Protein AF-A0A382JFT1-F1 (afdb_monomer_lite)

Structure (mmCIF, N/CA/C/O backbone):
data_AF-A0A382JFT1-F1
#
_entry.id   AF-A0A382JFT1-F1
#
loop_
_atom_site.group_PDB
_atom_site.id
_atom_site.type_symbol
_atom_site.label_atom_id
_atom_site.label_alt_id
_atom_site.label_comp_id
_atom_site.label_asym_id
_atom_site.label_entity_id
_atom_site.label_seq_id
_atom_site.pdbx_PDB_ins_code
_atom_site.Cartn_x
_atom_site.Cartn_y
_atom_site.Cartn_z
_atom_site.occupancy
_atom_site.B_iso_or_equiv
_atom_site.auth_seq_id
_atom_site.auth_comp_id
_atom_site.auth_asym_id
_atom_site.auth_atom_id
_atom_site.pdbx_PDB_model_num
ATOM 1 N N . MET A 1 1 ? 13.105 25.178 41.480 1.00 36.97 1 MET A N 1
ATOM 2 C CA . MET A 1 1 ? 13.119 24.833 40.046 1.00 36.97 1 MET A CA 1
ATOM 3 C C . MET A 1 1 ? 12.314 23.564 39.909 1.00 36.97 1 MET A C 1
ATOM 5 O O . MET A 1 1 ? 12.611 22.616 40.620 1.00 36.97 1 MET A O 1
ATOM 9 N N . ALA A 1 2 ? 11.214 23.643 39.165 1.00 29.45 2 ALA A N 1
ATOM 10 C CA . ALA A 1 2 ? 10.197 22.606 39.103 1.00 29.45 2 ALA A CA 1
ATOM 11 C C . ALA A 1 2 ? 10.729 21.362 38.384 1.00 29.45 2 ALA A C 1
ATOM 13 O O . ALA A 1 2 ? 11.336 21.456 37.320 1.00 29.45 2 ALA A O 1
ATOM 14 N N . GLU A 1 3 ? 10.499 20.225 39.021 1.00 29.50 3 GLU A N 1
ATOM 15 C CA . GLU A 1 3 ? 10.732 18.873 38.536 1.00 29.50 3 GLU A CA 1
ATOM 16 C C . GLU A 1 3 ? 9.799 18.634 37.338 1.00 29.50 3 GLU A C 1
ATOM 18 O O . GLU A 1 3 ? 8.576 18.704 37.471 1.00 29.50 3 GLU A O 1
ATOM 23 N N . GLN A 1 4 ? 10.368 18.435 36.146 1.00 30.02 4 GLN A N 1
ATOM 24 C CA . GLN A 1 4 ? 9.603 18.007 34.978 1.00 30.02 4 GLN A CA 1
ATOM 25 C C . GLN A 1 4 ? 9.128 16.578 35.228 1.00 30.02 4 GLN A C 1
ATOM 27 O O . GLN A 1 4 ? 9.913 15.631 35.209 1.00 30.02 4 GLN A O 1
ATOM 32 N N . ALA A 1 5 ? 7.831 16.440 35.488 1.00 31.17 5 ALA A N 1
ATOM 33 C CA . ALA A 1 5 ? 7.157 15.161 35.460 1.00 31.17 5 ALA A CA 1
ATOM 34 C C . ALA A 1 5 ? 7.314 14.561 34.057 1.00 31.17 5 ALA A C 1
ATOM 36 O O . ALA A 1 5 ? 6.845 15.127 33.074 1.00 31.17 5 ALA A O 1
ATOM 37 N N . THR A 1 6 ? 7.978 13.411 33.977 1.00 32.91 6 THR A N 1
ATOM 38 C CA . THR A 1 6 ? 7.871 12.473 32.858 1.00 32.91 6 THR A CA 1
ATOM 39 C C . THR A 1 6 ? 6.392 12.209 32.586 1.00 32.91 6 THR A C 1
ATOM 41 O O . THR A 1 6 ? 5.727 11.536 33.380 1.00 32.91 6 THR A O 1
ATOM 44 N N . GLU A 1 7 ? 5.874 12.754 31.486 1.00 30.28 7 GLU A N 1
ATOM 45 C CA . GLU A 1 7 ? 4.594 12.345 30.920 1.00 30.28 7 GLU A CA 1
ATOM 46 C C . GLU A 1 7 ? 4.645 10.834 30.696 1.00 30.28 7 GLU A C 1
ATOM 48 O O . GLU A 1 7 ? 5.469 10.311 29.944 1.00 30.28 7 GLU A O 1
ATOM 53 N N . ARG A 1 8 ? 3.777 10.107 31.401 1.00 32.97 8 ARG A N 1
ATOM 54 C CA . ARG A 1 8 ? 3.483 8.721 31.054 1.00 32.97 8 ARG A CA 1
ATOM 55 C C . ARG A 1 8 ? 2.870 8.756 29.659 1.00 32.97 8 ARG A C 1
ATOM 57 O O . ARG A 1 8 ? 1.760 9.259 29.513 1.00 32.97 8 ARG A O 1
ATOM 64 N N . LEU A 1 9 ? 3.604 8.239 28.674 1.00 40.00 9 LEU A N 1
ATOM 65 C CA . LEU A 1 9 ? 3.103 7.887 27.347 1.00 40.00 9 LEU A CA 1
ATOM 66 C C . LEU A 1 9 ? 1.728 7.233 27.517 1.00 40.00 9 LEU A C 1
ATOM 68 O O . LEU A 1 9 ? 1.628 6.173 28.135 1.00 40.00 9 LEU A O 1
ATOM 72 N N . ILE A 1 10 ? 0.671 7.902 27.058 1.00 38.84 10 ILE A N 1
ATOM 73 C CA . ILE A 1 10 ? -0.684 7.352 27.077 1.00 38.84 10 ILE A CA 1
ATOM 74 C C . ILE A 1 10 ? -0.670 6.205 26.059 1.00 38.84 10 ILE A C 1
ATOM 76 O O . ILE A 1 10 ? -0.473 6.477 24.873 1.00 38.84 10 ILE A O 1
ATOM 80 N N . PRO A 1 11 ? -0.814 4.932 26.470 1.00 46.53 11 PRO A N 1
ATOM 81 C CA . PRO A 1 11 ? -0.927 3.849 25.508 1.00 46.53 11 PRO A CA 1
ATOM 82 C C . PRO A 1 11 ? -2.215 4.063 24.717 1.00 46.53 11 PRO A C 1
ATOM 84 O O . PRO A 1 11 ? -3.232 4.448 25.301 1.00 46.53 11 PRO A O 1
ATOM 87 N N . SER A 1 12 ? -2.192 3.771 23.419 1.00 52.75 12 SER A N 1
ATOM 88 C CA . SER A 1 12 ? -3.402 3.493 22.647 1.00 52.75 12 SER A CA 1
ATOM 89 C C . SER A 1 12 ? -4.274 2.526 23.457 1.00 52.75 12 SER A C 1
ATOM 91 O O . SER A 1 12 ? -3.884 1.379 23.699 1.00 52.75 12 SER A O 1
ATOM 93 N N . GLY A 1 13 ? -5.372 3.029 24.020 1.00 75.62 13 GLY A N 1
ATOM 94 C CA . GLY A 1 13 ? -6.034 2.362 25.139 1.00 75.62 13 GLY A CA 1
ATOM 95 C C . GLY A 1 13 ? -6.788 1.104 24.725 1.00 75.62 13 GLY A C 1
ATOM 96 O O . GLY A 1 13 ? -7.049 0.246 25.569 1.00 75.62 13 GLY A O 1
ATOM 97 N N . HIS A 1 14 ? -7.150 0.982 23.445 1.00 89.31 14 HIS A N 1
ATOM 98 C CA . HIS A 1 14 ? -7.930 -0.143 22.962 1.00 89.31 14 HIS A CA 1
ATOM 99 C C . HIS A 1 14 ? -7.032 -1.238 22.360 1.00 89.31 14 HIS A C 1
ATOM 101 O O . HIS A 1 14 ? -6.154 -0.943 21.551 1.00 89.31 14 HIS A O 1
ATOM 107 N N . PRO A 1 15 ? -7.287 -2.531 22.640 1.00 91.56 15 PRO A N 1
ATOM 108 C CA . PRO A 1 15 ? -6.481 -3.643 22.118 1.00 91.56 15 PRO A CA 1
ATOM 109 C C . PRO A 1 15 ? -6.473 -3.797 20.590 1.00 91.56 15 PRO A C 1
ATOM 111 O O . PRO A 1 15 ? -5.672 -4.567 20.075 1.00 91.56 15 PRO A O 1
ATOM 114 N N . LEU A 1 16 ? -7.366 -3.101 19.881 1.00 94.69 16 LEU A N 1
ATOM 115 C CA . LEU A 1 16 ? -7.465 -3.094 18.413 1.00 94.69 16 LEU A CA 1
ATOM 116 C C . LEU A 1 16 ? -7.011 -1.768 17.784 1.00 94.69 16 LEU A C 1
ATOM 118 O O . LEU A 1 16 ? -7.168 -1.590 16.580 1.00 94.69 16 LEU A O 1
ATOM 122 N N . ASP A 1 17 ? -6.489 -0.830 18.578 1.00 93.69 17 ASP A N 1
ATOM 123 C CA . ASP A 1 17 ? -5.880 0.381 18.024 1.00 93.69 17 ASP A CA 1
ATOM 124 C C . ASP A 1 17 ? -4.634 0.012 17.207 1.00 93.69 17 ASP A C 1
ATOM 126 O O . ASP A 1 17 ? -3.871 -0.865 17.646 1.00 93.69 17 ASP A O 1
ATOM 130 N N . PRO A 1 18 ? -4.396 0.675 16.057 1.00 94.25 18 PRO A N 1
ATOM 131 C CA . PRO A 1 18 ? -3.215 0.430 15.238 1.00 94.25 18 PRO A CA 1
ATOM 132 C C . PRO A 1 18 ? -1.922 0.632 16.047 1.00 94.25 18 PRO A C 1
ATOM 134 O O . PRO A 1 18 ? -1.927 1.368 17.040 1.00 94.25 18 PRO A O 1
ATOM 137 N N . PRO A 1 19 ? -0.816 -0.032 15.664 1.00 94.75 19 PRO A N 1
ATOM 138 C CA . PRO A 1 19 ? 0.480 0.169 16.302 1.00 94.75 19 PRO A CA 1
ATOM 139 C C . PRO A 1 19 ? 0.893 1.641 16.254 1.00 94.75 19 PRO A C 1
ATOM 141 O O . PRO A 1 19 ? 0.865 2.255 15.191 1.00 94.75 19 PRO A O 1
ATOM 144 N N . ALA A 1 20 ? 1.292 2.201 17.393 1.00 93.56 20 ALA A N 1
ATOM 145 C CA . ALA A 1 20 ? 1.791 3.570 17.450 1.00 93.56 20 ALA A CA 1
ATOM 146 C C . ALA A 1 20 ? 3.253 3.648 16.975 1.00 93.56 20 ALA A C 1
ATOM 148 O O . ALA A 1 20 ? 4.007 2.677 17.100 1.00 93.56 20 ALA A O 1
ATOM 149 N N . ALA A 1 21 ? 3.701 4.827 16.531 1.00 96.50 21 ALA A N 1
ATOM 150 C CA . ALA A 1 21 ? 5.080 5.059 16.084 1.00 96.50 21 ALA A CA 1
ATOM 151 C C . ALA A 1 21 ? 6.169 4.497 17.025 1.00 96.50 21 ALA A C 1
ATOM 153 O O . ALA A 1 21 ? 7.137 3.884 16.571 1.00 96.50 21 ALA A O 1
ATOM 154 N N . HIS A 1 22 ? 6.017 4.659 18.344 1.00 95.31 22 HIS A N 1
ATOM 155 C CA . HIS A 1 22 ? 6.999 4.160 19.315 1.00 95.31 22 HIS A CA 1
ATOM 156 C C . HIS A 1 22 ? 7.034 2.623 19.401 1.00 95.31 22 HIS A C 1
ATOM 158 O O . HIS A 1 22 ? 8.097 2.052 19.636 1.00 95.31 22 HIS A O 1
ATOM 164 N N . GLU A 1 23 ? 5.904 1.949 19.174 1.00 95.75 23 GLU A N 1
ATOM 165 C CA . GLU A 1 23 ? 5.806 0.484 19.155 1.00 95.75 23 GLU A CA 1
ATOM 166 C C . GLU A 1 23 ? 6.471 -0.086 17.901 1.00 95.75 23 GLU A C 1
ATOM 168 O O . GLU A 1 23 ? 7.227 -1.055 17.976 1.00 95.75 23 GLU A O 1
ATOM 173 N N . ILE A 1 24 ? 6.248 0.571 16.758 1.00 98.25 24 ILE A N 1
ATOM 174 C CA . ILE A 1 24 ? 6.884 0.244 15.478 1.00 98.25 24 ILE A CA 1
ATOM 175 C C . ILE A 1 24 ? 8.408 0.380 15.592 1.00 98.25 24 ILE A C 1
ATOM 177 O O . ILE A 1 24 ? 9.141 -0.560 15.277 1.00 98.25 24 ILE A O 1
ATOM 181 N N . ALA A 1 25 ? 8.891 1.516 16.106 1.00 97.38 25 ALA A N 1
ATOM 182 C CA . ALA A 1 25 ? 10.321 1.771 16.276 1.00 97.38 25 ALA A CA 1
ATOM 183 C C . ALA A 1 25 ? 10.981 0.804 17.279 1.00 97.38 25 ALA A C 1
ATOM 185 O O . ALA A 1 25 ? 12.117 0.360 17.066 1.00 97.38 25 ALA A O 1
ATOM 186 N N . ALA A 1 26 ? 10.275 0.439 18.357 1.00 97.19 26 ALA A N 1
ATOM 187 C CA . ALA A 1 26 ? 10.745 -0.558 19.315 1.00 97.19 26 ALA A CA 1
ATOM 188 C C . ALA A 1 26 ? 10.892 -1.939 18.658 1.00 97.19 26 ALA A C 1
ATOM 190 O O . ALA A 1 26 ? 11.941 -2.573 18.798 1.00 97.19 26 ALA A O 1
ATOM 191 N N . ALA A 1 27 ? 9.892 -2.377 17.885 1.00 98.50 27 ALA A N 1
ATOM 192 C CA . ALA A 1 27 ? 9.935 -3.649 17.170 1.00 98.50 27 ALA A CA 1
ATOM 193 C C . ALA A 1 27 ? 11.100 -3.713 16.170 1.00 98.50 27 ALA A C 1
ATOM 195 O O . ALA A 1 27 ? 11.880 -4.668 16.205 1.00 98.50 27 ALA A O 1
ATOM 196 N N . GLY A 1 28 ? 11.281 -2.680 15.340 1.00 98.31 28 GLY A N 1
ATOM 197 C CA . GLY A 1 28 ? 12.400 -2.615 14.396 1.00 98.31 28 GLY A CA 1
ATOM 198 C C . GLY A 1 28 ? 13.763 -2.645 15.094 1.00 98.31 28 GLY A C 1
ATOM 199 O O . GLY A 1 28 ? 14.639 -3.429 14.722 1.00 98.31 28 GLY A O 1
ATOM 200 N N . SER A 1 29 ? 13.922 -1.876 16.176 1.00 98.00 29 SER A N 1
ATOM 201 C CA . SER A 1 29 ? 15.158 -1.848 16.974 1.00 98.00 29 SER A CA 1
ATOM 202 C C . SER A 1 29 ? 15.486 -3.199 17.616 1.00 98.00 29 SER A C 1
ATOM 204 O O . SER A 1 29 ? 16.647 -3.613 17.656 1.00 98.00 29 SER A O 1
ATOM 206 N N . LEU A 1 30 ? 14.480 -3.896 18.148 1.00 98.31 30 LEU A N 1
ATOM 207 C CA . LEU A 1 30 ? 14.651 -5.226 18.733 1.00 98.31 30 LEU A CA 1
ATOM 208 C C . LEU A 1 30 ? 15.054 -6.263 17.683 1.00 98.31 30 LEU A C 1
ATOM 210 O O . LEU A 1 30 ? 15.927 -7.091 17.948 1.00 98.31 30 LEU A O 1
ATOM 214 N N . LEU A 1 31 ? 14.436 -6.218 16.503 1.00 98.56 31 LEU A N 1
ATOM 215 C CA . LEU A 1 31 ? 14.721 -7.163 15.428 1.00 98.56 31 LEU A CA 1
ATOM 216 C C . LEU A 1 31 ? 16.106 -6.936 14.827 1.00 98.56 31 LEU A C 1
ATOM 218 O O . LEU A 1 31 ? 16.842 -7.908 14.689 1.00 98.56 31 LEU A O 1
ATOM 222 N N . LYS A 1 32 ? 16.527 -5.685 14.607 1.00 98.12 32 LYS A N 1
ATOM 223 C CA . LYS A 1 32 ? 17.904 -5.369 14.187 1.00 98.12 32 LYS A CA 1
ATOM 224 C C . LYS A 1 32 ? 18.954 -5.900 15.163 1.00 98.12 32 LYS A C 1
ATOM 226 O O . LYS A 1 32 ? 19.919 -6.534 14.756 1.00 98.12 32 LYS A O 1
ATOM 231 N N . LYS A 1 33 ? 18.726 -5.779 16.477 1.00 97.50 33 LYS A N 1
ATOM 232 C CA . LYS A 1 33 ? 19.625 -6.373 17.491 1.00 97.50 33 LYS A CA 1
ATOM 233 C C . LYS A 1 33 ? 19.718 -7.900 17.414 1.00 97.50 33 LYS A C 1
ATOM 235 O O . LYS A 1 33 ? 20.709 -8.466 17.867 1.00 97.50 33 LYS A O 1
ATOM 240 N N . ARG A 1 34 ? 18.676 -8.579 16.923 1.00 97.19 34 ARG A N 1
ATOM 241 C CA . ARG A 1 34 ? 18.606 -10.049 16.853 1.00 97.19 34 ARG A CA 1
ATOM 242 C C . ARG A 1 34 ? 19.052 -10.612 15.507 1.00 97.19 34 ARG A C 1
ATOM 244 O O . ARG A 1 34 ? 19.560 -11.729 15.490 1.00 97.19 34 ARG A O 1
ATOM 251 N N . LEU A 1 35 ? 18.836 -9.873 14.424 1.00 97.12 35 LEU A N 1
ATOM 252 C CA . LEU A 1 35 ? 19.059 -10.314 13.047 1.00 97.12 35 LEU A CA 1
ATOM 253 C C . LEU A 1 35 ? 20.257 -9.630 12.371 1.00 97.12 35 LEU A C 1
ATOM 255 O O . LEU A 1 35 ? 20.785 -10.159 11.403 1.00 97.12 35 LEU A O 1
ATOM 259 N N . GLY A 1 36 ? 20.719 -8.497 12.902 1.00 96.62 36 GLY A N 1
ATOM 260 C CA . GLY A 1 36 ? 21.707 -7.625 12.267 1.00 96.62 36 GLY A CA 1
ATOM 261 C C . GLY A 1 36 ? 21.058 -6.425 11.575 1.00 96.62 36 GLY A C 1
ATOM 262 O O . GLY A 1 36 ? 19.841 -6.363 11.413 1.00 96.62 36 GLY A O 1
ATOM 263 N N . ASP A 1 37 ? 21.882 -5.456 11.178 1.00 94.62 37 ASP A N 1
ATOM 264 C CA . ASP A 1 37 ? 21.414 -4.197 10.581 1.00 94.62 37 ASP A CA 1
ATOM 265 C C . ASP A 1 37 ? 21.064 -4.313 9.090 1.00 94.62 37 ASP A C 1
ATOM 267 O O . ASP A 1 37 ? 20.360 -3.456 8.561 1.00 94.62 37 ASP A O 1
ATOM 271 N N . GLU A 1 38 ? 21.506 -5.390 8.438 1.00 92.62 38 GLU A N 1
ATOM 272 C CA . GLU A 1 38 ? 21.322 -5.645 7.004 1.00 92.62 38 GLU A CA 1
ATOM 273 C C . GLU A 1 38 ? 19.926 -6.197 6.653 1.00 92.62 38 GLU A C 1
ATOM 275 O O . GLU A 1 38 ? 19.618 -6.416 5.479 1.00 92.62 38 GLU A O 1
ATOM 280 N N . VAL A 1 39 ? 19.066 -6.448 7.650 1.00 96.12 39 VAL A N 1
ATOM 281 C CA . VAL A 1 39 ? 17.691 -6.895 7.395 1.00 96.12 39 VAL A CA 1
ATOM 282 C C . VAL A 1 39 ? 16.826 -5.774 6.838 1.00 96.12 39 VAL A C 1
ATOM 284 O O . VAL A 1 39 ? 16.871 -4.630 7.291 1.00 96.12 39 VAL A O 1
ATOM 287 N N . ILE A 1 40 ? 15.975 -6.142 5.888 1.00 96.19 40 ILE A N 1
ATOM 288 C CA . ILE A 1 40 ? 15.028 -5.246 5.237 1.00 96.19 40 ILE A CA 1
ATOM 289 C C . ILE A 1 40 ? 13.626 -5.616 5.712 1.00 96.19 40 ILE A C 1
ATOM 291 O O . ILE A 1 40 ? 13.196 -6.761 5.579 1.00 96.19 40 ILE A O 1
ATOM 295 N N . PHE A 1 41 ? 12.889 -4.652 6.251 1.00 97.50 41 PHE A N 1
ATOM 296 C CA . PHE A 1 41 ? 11.508 -4.870 6.678 1.00 97.50 41 PHE A CA 1
ATOM 297 C C . PHE A 1 41 ? 10.528 -4.617 5.523 1.00 97.50 41 PHE A C 1
ATOM 299 O O . PHE A 1 41 ? 10.693 -3.688 4.733 1.00 97.50 41 PHE A O 1
ATOM 306 N N . ALA A 1 42 ? 9.506 -5.459 5.403 1.00 95.88 42 ALA A N 1
ATOM 307 C CA . ALA A 1 42 ? 8.448 -5.322 4.403 1.00 95.88 42 ALA A CA 1
ATOM 308 C C . ALA A 1 42 ? 7.180 -4.720 5.017 1.00 95.88 42 ALA A C 1
ATOM 310 O O . ALA A 1 42 ? 6.584 -3.810 4.451 1.00 95.88 42 ALA A O 1
ATOM 311 N N . SER A 1 43 ? 6.768 -5.211 6.188 1.00 96.19 43 SER A N 1
ATOM 312 C CA . SER A 1 43 ? 5.545 -4.753 6.847 1.00 96.19 43 SER A CA 1
ATOM 313 C C . SER A 1 43 ? 5.524 -5.072 8.341 1.00 96.19 43 SER A C 1
ATOM 315 O O . SER A 1 43 ? 6.216 -5.977 8.814 1.00 96.19 43 SER A O 1
ATOM 317 N N . LEU A 1 44 ? 4.685 -4.335 9.076 1.00 97.81 44 LEU A N 1
ATOM 318 C CA . LEU A 1 44 ? 4.333 -4.598 10.469 1.00 97.81 44 LEU A CA 1
ATOM 319 C C . LEU A 1 44 ? 2.812 -4.548 10.618 1.00 97.81 44 LEU A C 1
ATOM 321 O O . LEU A 1 44 ? 2.178 -3.579 10.205 1.00 97.81 44 LEU A O 1
ATOM 325 N N . ALA A 1 45 ? 2.237 -5.575 11.234 1.00 97.50 45 ALA A N 1
ATOM 326 C CA . ALA A 1 45 ? 0.823 -5.641 11.582 1.00 97.50 45 ALA A CA 1
ATOM 327 C C . ALA A 1 45 ? 0.647 -5.876 13.084 1.00 97.50 45 ALA A C 1
ATOM 329 O O . ALA A 1 45 ? 1.399 -6.642 13.688 1.00 97.50 45 ALA A O 1
ATOM 330 N N . LEU A 1 46 ? -0.388 -5.284 13.682 1.00 97.19 46 LEU A N 1
ATOM 331 C CA . LEU A 1 46 ? -0.873 -5.730 14.986 1.00 97.19 46 LEU A CA 1
ATOM 332 C C . LEU A 1 46 ? -1.369 -7.178 14.864 1.00 97.19 46 LEU A C 1
ATOM 334 O O . LEU A 1 46 ? -2.167 -7.491 13.982 1.00 97.19 46 LEU A O 1
ATOM 338 N N . ILE A 1 47 ? -0.943 -8.049 15.775 1.00 97.31 47 ILE A N 1
ATOM 339 C CA . ILE A 1 47 ? -1.601 -9.338 15.979 1.00 97.31 47 ILE A CA 1
ATOM 340 C C . ILE A 1 47 ? -2.824 -9.059 16.849 1.00 97.31 47 ILE A C 1
ATOM 342 O O . ILE A 1 47 ? -2.722 -8.902 18.066 1.00 97.31 47 ILE A O 1
ATOM 346 N N . GLU A 1 48 ? -3.976 -8.936 16.192 1.00 95.81 48 GLU A N 1
ATOM 347 C CA . GLU A 1 48 ? -5.254 -8.659 16.844 1.00 95.81 48 GLU A CA 1
ATOM 348 C C . GLU A 1 48 ? -5.528 -9.700 17.951 1.00 95.81 48 GLU A C 1
ATOM 350 O O . GLU A 1 48 ? -5.485 -10.908 17.680 1.00 95.81 48 GLU A O 1
ATOM 355 N N . PRO A 1 49 ? -5.824 -9.278 19.197 1.00 94.12 49 PRO A N 1
ATOM 356 C CA . PRO A 1 49 ? -6.087 -10.224 20.273 1.00 94.12 49 PRO A CA 1
ATOM 357 C C . PRO A 1 49 ? -7.301 -11.117 19.981 1.00 94.12 49 PRO A C 1
ATOM 359 O O . PRO A 1 49 ? -8.229 -10.709 19.272 1.00 94.12 49 PRO A O 1
ATOM 362 N N . PRO A 1 50 ? -7.360 -12.328 20.570 1.00 94.44 50 PRO A N 1
ATOM 363 C CA . PRO A 1 50 ? -8.514 -13.204 20.442 1.00 94.44 50 PRO A CA 1
ATOM 364 C C . PRO A 1 50 ? -9.826 -12.474 20.740 1.00 94.44 50 PRO A C 1
ATOM 366 O O . PRO A 1 50 ? -9.964 -11.822 21.775 1.00 94.44 50 PRO A O 1
ATOM 369 N N . LYS A 1 51 ? -10.835 -12.664 19.879 1.00 95.00 51 LYS A N 1
ATOM 370 C CA . LYS A 1 51 ? -12.161 -12.023 19.985 1.00 95.00 51 LYS A CA 1
ATOM 371 C C . LYS A 1 51 ? -12.741 -12.002 21.396 1.00 95.00 51 LYS A C 1
ATOM 373 O O . LYS A 1 51 ? -13.306 -11.000 21.823 1.00 95.00 51 LYS A O 1
ATOM 378 N N . ARG A 1 52 ? -12.606 -13.114 22.119 1.00 92.56 52 ARG A N 1
ATOM 379 C CA . ARG A 1 52 ? -13.094 -13.243 23.493 1.00 92.56 52 ARG A CA 1
ATOM 380 C C . ARG A 1 52 ? -12.456 -12.213 24.434 1.00 92.56 52 ARG A C 1
ATOM 382 O O . ARG A 1 52 ? -13.180 -11.591 25.198 1.00 92.56 52 ARG A O 1
ATOM 389 N N . GLN A 1 53 ? -11.142 -12.015 24.342 1.00 91.25 53 GLN A N 1
ATOM 390 C CA . GLN A 1 53 ? -10.400 -11.085 25.195 1.00 91.25 53 GLN A CA 1
ATOM 391 C C . GLN A 1 53 ? -10.795 -9.630 24.929 1.00 91.25 53 GLN A C 1
ATOM 393 O O . GLN A 1 53 ? -10.953 -8.860 25.869 1.00 91.25 53 GLN A O 1
ATOM 398 N N . VAL A 1 54 ? -11.025 -9.264 23.663 1.00 91.62 54 VAL A N 1
ATOM 399 C CA . VAL A 1 54 ? -11.498 -7.917 23.302 1.00 91.62 54 VAL A CA 1
ATOM 400 C C . VAL A 1 54 ? -12.902 -7.658 23.856 1.00 91.62 54 VAL A C 1
ATOM 402 O O . VAL A 1 54 ? -13.147 -6.620 24.462 1.00 91.62 54 VAL A O 1
ATOM 405 N N . VAL A 1 55 ? -13.821 -8.618 23.711 1.00 89.81 55 VAL A N 1
ATOM 406 C CA . VAL A 1 55 ? -15.191 -8.492 24.242 1.00 89.81 55 VAL A CA 1
ATOM 407 C C . VAL A 1 55 ? -15.199 -8.399 25.774 1.00 89.81 55 VAL A C 1
ATOM 409 O O . VAL A 1 55 ? -15.954 -7.608 26.339 1.00 89.81 55 VAL A O 1
ATOM 412 N N . GLU A 1 56 ? -14.362 -9.187 26.453 1.00 88.50 56 GLU A N 1
ATOM 413 C CA . GLU A 1 56 ? -14.198 -9.127 27.911 1.00 88.50 56 GLU A CA 1
ATOM 414 C C . GLU A 1 56 ? -13.601 -7.782 28.360 1.00 88.50 56 GLU A C 1
ATOM 416 O O . GLU A 1 56 ? -14.080 -7.206 29.338 1.00 88.50 56 GLU A O 1
ATOM 421 N N . PHE A 1 57 ? -12.621 -7.249 27.618 1.00 85.88 57 PHE A N 1
ATOM 422 C CA . PHE A 1 57 ? -12.034 -5.929 27.862 1.00 85.88 57 PHE A CA 1
ATOM 423 C C . PHE A 1 57 ? -13.082 -4.809 27.783 1.00 85.88 57 PHE A C 1
ATOM 425 O O . PHE A 1 57 ? -13.175 -3.994 28.699 1.00 85.88 57 PHE A O 1
ATOM 432 N N . GLU A 1 58 ? -13.909 -4.796 26.735 1.00 84.38 58 GLU A N 1
ATOM 433 C CA . GLU A 1 58 ? -14.958 -3.781 26.544 1.00 84.38 58 GLU A CA 1
ATOM 434 C C . GLU A 1 58 ? -16.082 -3.880 27.587 1.00 84.38 58 GLU A C 1
ATOM 436 O O . GLU A 1 58 ? -16.654 -2.865 27.983 1.00 84.38 58 GLU A O 1
ATOM 441 N N . SER A 1 59 ? -16.393 -5.094 28.053 1.00 81.69 59 SER A N 1
ATOM 442 C CA . SER A 1 59 ? -17.450 -5.333 29.048 1.00 81.69 59 SER A CA 1
ATOM 443 C C . SER A 1 59 ? -17.028 -4.960 30.474 1.00 81.69 59 SER A C 1
ATOM 445 O O . SER A 1 59 ? -17.870 -4.857 31.369 1.00 81.69 59 SER A O 1
ATOM 447 N N . ASN A 1 60 ? -15.729 -4.781 30.721 1.00 75.94 60 ASN A N 1
ATOM 448 C CA . ASN A 1 60 ? -15.217 -4.429 32.035 1.00 75.94 60 ASN A CA 1
ATOM 449 C C . ASN A 1 60 ? -15.397 -2.925 32.295 1.00 75.94 60 ASN A C 1
ATOM 451 O O . ASN A 1 60 ? -14.720 -2.089 31.700 1.00 75.94 60 ASN A O 1
ATOM 455 N N . ALA A 1 61 ? -16.273 -2.579 33.245 1.00 58.97 61 ALA A N 1
ATOM 456 C CA . ALA A 1 61 ? -16.600 -1.196 33.605 1.00 58.97 61 ALA A CA 1
ATOM 457 C C . ALA A 1 61 ? -15.394 -0.362 34.075 1.00 58.97 61 ALA A C 1
ATOM 459 O O . ALA A 1 61 ? -15.437 0.865 34.019 1.00 58.97 61 ALA A O 1
ATOM 460 N N . GLN A 1 62 ? -14.316 -1.004 34.532 1.00 61.66 62 GLN A N 1
ATOM 461 C CA . GLN A 1 62 ? -13.097 -0.303 34.929 1.00 61.66 62 GLN A CA 1
ATOM 462 C C . GLN A 1 62 ? -12.173 -0.003 33.739 1.00 61.66 62 GLN A C 1
ATOM 464 O O . GLN A 1 62 ? -11.218 0.749 33.928 1.00 61.66 62 GLN A O 1
ATOM 469 N N . LYS A 1 63 ? -12.430 -0.590 32.547 1.00 60.06 63 LYS A N 1
ATOM 470 C CA . LYS A 1 63 ? -11.549 -0.604 31.356 1.00 60.06 63 LYS A CA 1
ATOM 471 C C . LYS A 1 63 ? -10.072 -0.724 31.732 1.00 60.06 63 LYS A C 1
ATOM 473 O O . LYS A 1 63 ? -9.200 -0.157 31.078 1.00 60.06 63 LYS A O 1
ATOM 478 N N . THR A 1 64 ? -9.783 -1.403 32.841 1.00 55.12 64 THR A N 1
ATOM 479 C CA . THR A 1 64 ? -8.426 -1.517 33.342 1.00 55.12 64 THR A CA 1
ATOM 480 C C . THR A 1 64 ? -7.681 -2.275 32.256 1.00 55.12 64 THR A C 1
ATOM 482 O O . THR A 1 64 ? -8.153 -3.362 31.895 1.00 55.12 64 THR A O 1
ATOM 485 N N . PRO A 1 65 ? -6.577 -1.732 31.702 1.00 54.12 65 PRO A N 1
ATOM 486 C CA . PRO A 1 65 ? -5.735 -2.448 30.757 1.00 54.12 65 PRO A CA 1
ATOM 487 C C . PRO A 1 65 ? -5.132 -3.625 31.516 1.00 54.12 65 PRO A C 1
ATOM 489 O O . PRO A 1 65 ? -4.031 -3.571 32.055 1.00 54.12 65 PRO A O 1
ATOM 492 N N . SER A 1 66 ? -5.910 -4.685 31.667 1.00 51.75 66 SER A N 1
ATOM 493 C CA . SER A 1 66 ? -5.488 -5.942 32.245 1.00 51.75 66 SER A CA 1
ATOM 494 C C . SER A 1 66 ? -4.661 -6.620 31.167 1.00 51.75 66 SER A C 1
ATOM 496 O O . SER A 1 66 ? -5.141 -7.500 30.473 1.00 51.75 66 SER A O 1
ATOM 498 N N . GLN A 1 67 ? -3.448 -6.087 30.977 1.00 64.81 67 GLN A N 1
ATOM 499 C CA . GLN A 1 67 ? -2.295 -6.671 30.295 1.00 64.81 67 GLN A CA 1
ATOM 500 C C . GLN A 1 67 ? -2.651 -7.564 29.101 1.00 64.81 67 GLN A C 1
ATOM 502 O O . GLN A 1 67 ? -2.153 -8.686 29.001 1.00 64.81 67 GLN A O 1
ATOM 507 N N . LEU A 1 68 ? -3.516 -7.096 28.193 1.00 76.12 68 LEU A N 1
ATOM 508 C CA . LEU A 1 68 ? -3.614 -7.766 26.908 1.00 76.12 68 LEU A CA 1
ATOM 509 C C . LEU A 1 68 ? -2.248 -7.614 26.258 1.00 76.12 68 LEU A C 1
ATOM 511 O O . LEU A 1 68 ? -1.751 -6.499 26.089 1.00 76.12 68 LEU A O 1
ATOM 515 N N . VAL A 1 69 ? -1.623 -8.758 25.991 1.00 84.25 69 VAL A N 1
ATOM 516 C CA . VAL A 1 69 ? -0.322 -8.805 25.341 1.00 84.25 69 VAL A CA 1
ATOM 517 C C . VAL A 1 69 ? -0.474 -8.090 24.007 1.00 84.25 69 VAL A C 1
ATOM 519 O O . VAL A 1 69 ? -1.352 -8.433 23.212 1.00 84.25 69 VAL A O 1
ATOM 522 N N . ARG A 1 70 ? 0.348 -7.067 23.781 1.00 91.62 70 ARG A N 1
ATOM 523 C CA . ARG A 1 70 ? 0.312 -6.301 22.542 1.00 91.62 70 ARG A CA 1
ATOM 524 C C . ARG A 1 70 ? 1.424 -6.815 21.655 1.00 91.62 70 ARG A C 1
ATOM 526 O O . ARG A 1 70 ? 2.602 -6.541 21.870 1.00 91.62 70 ARG A O 1
ATOM 533 N N . MET A 1 71 ? 1.015 -7.639 20.705 1.00 96.06 71 MET A N 1
ATOM 534 C CA . MET A 1 71 ? 1.911 -8.370 19.829 1.00 96.06 71 MET A CA 1
ATOM 535 C C . MET A 1 71 ? 1.859 -7.761 18.438 1.00 96.06 71 MET A C 1
ATOM 537 O O . MET A 1 71 ? 0.782 -7.443 17.937 1.00 96.06 71 MET A O 1
ATOM 541 N N . VAL A 1 72 ? 3.011 -7.640 17.794 1.00 98.19 72 VAL A N 1
ATOM 542 C CA . VAL A 1 72 ? 3.106 -7.247 16.387 1.00 98.19 72 VAL A CA 1
ATOM 543 C C . VAL A 1 72 ? 3.796 -8.344 15.588 1.00 98.19 72 VAL A C 1
ATOM 545 O O . VAL A 1 72 ? 4.748 -8.969 16.061 1.00 98.19 72 VAL A O 1
ATOM 548 N N . CYS A 1 73 ? 3.296 -8.580 14.381 1.00 98.25 73 CYS A N 1
ATOM 549 C CA . CYS A 1 73 ? 3.884 -9.458 13.383 1.00 98.25 73 CYS A CA 1
ATOM 550 C C . CYS A 1 73 ? 4.674 -8.598 12.401 1.00 98.25 73 CYS A C 1
ATOM 552 O O . CYS A 1 73 ? 4.120 -7.671 11.811 1.00 98.25 73 CYS A O 1
ATOM 554 N N . VAL A 1 74 ? 5.954 -8.906 12.229 1.00 98.38 74 VAL A N 1
ATOM 555 C CA . VAL A 1 74 ? 6.852 -8.215 11.304 1.00 98.38 74 VAL A CA 1
ATOM 556 C C . VAL A 1 74 ? 7.299 -9.193 10.233 1.00 98.38 74 VAL A C 1
ATOM 558 O O . VAL A 1 74 ? 7.744 -10.296 10.547 1.00 98.38 74 VAL A O 1
ATOM 561 N N . GLN A 1 75 ? 7.200 -8.784 8.974 1.00 97.44 75 GLN A N 1
ATOM 562 C CA . GLN A 1 75 ? 7.690 -9.551 7.832 1.00 97.44 75 GLN A CA 1
ATOM 563 C C . GLN A 1 75 ? 8.849 -8.804 7.180 1.00 97.44 75 GLN A C 1
ATOM 565 O O . GLN A 1 75 ? 8.841 -7.572 7.124 1.00 97.44 75 GLN A O 1
ATOM 570 N N . GLY A 1 76 ? 9.839 -9.532 6.676 1.00 96.56 76 GLY A N 1
ATOM 571 C CA . GLY A 1 76 ? 11.001 -8.928 6.034 1.00 96.56 76 GLY A CA 1
ATOM 572 C C . GLY A 1 76 ? 11.900 -9.936 5.334 1.00 96.56 76 GLY A C 1
ATOM 573 O O . GLY A 1 76 ? 11.552 -11.108 5.186 1.00 96.56 76 GLY A O 1
ATOM 574 N N . TYR A 1 77 ? 13.064 -9.466 4.908 1.00 96.00 77 TYR A N 1
ATOM 575 C CA . TYR A 1 77 ? 14.095 -10.235 4.230 1.00 96.00 77 TYR A CA 1
ATOM 576 C C . TYR A 1 77 ? 15.436 -10.058 4.945 1.00 96.00 77 TYR A C 1
ATOM 578 O O . TYR A 1 77 ? 15.888 -8.937 5.179 1.00 96.00 77 TYR A O 1
ATOM 586 N N . ASP A 1 78 ? 16.053 -11.175 5.319 1.00 95.75 78 ASP A N 1
ATOM 587 C CA . ASP A 1 78 ? 17.420 -11.219 5.826 1.00 95.75 78 ASP A CA 1
ATOM 588 C C . ASP A 1 78 ? 18.357 -11.396 4.633 1.00 95.75 78 ASP A C 1
ATOM 590 O O . ASP A 1 78 ? 18.393 -12.453 4.001 1.00 95.75 78 ASP A O 1
ATOM 594 N N . THR A 1 79 ? 19.092 -10.339 4.310 1.00 93.19 79 THR A N 1
ATOM 595 C CA . THR A 1 79 ? 20.008 -10.288 3.166 1.00 93.19 79 THR A CA 1
ATOM 596 C C . THR A 1 79 ? 21.227 -11.187 3.354 1.00 93.19 79 THR A C 1
ATOM 598 O O . THR A 1 79 ? 21.698 -11.775 2.384 1.00 93.19 79 THR A O 1
ATOM 601 N N . VAL A 1 80 ? 21.701 -11.370 4.591 1.00 93.81 80 VAL A N 1
ATOM 602 C CA . VAL A 1 80 ? 22.858 -12.220 4.913 1.00 93.81 80 VAL A CA 1
ATOM 603 C C . VAL A 1 80 ? 22.499 -13.692 4.751 1.00 93.81 80 VAL A C 1
ATOM 605 O O . VAL A 1 80 ? 23.301 -14.480 4.253 1.00 93.81 80 VAL A O 1
ATOM 608 N N . LYS A 1 81 ? 21.293 -14.076 5.173 1.00 94.06 81 LYS A N 1
ATOM 609 C CA . LYS A 1 81 ? 20.775 -15.441 4.996 1.00 94.06 81 LYS A CA 1
ATOM 610 C C . LYS A 1 81 ? 20.084 -15.670 3.661 1.00 94.06 81 LYS A C 1
ATOM 612 O O . LYS A 1 81 ? 19.732 -16.811 3.384 1.00 94.06 81 LYS A O 1
ATOM 617 N N . GLN A 1 82 ? 19.876 -14.609 2.887 1.00 94.00 82 GLN A N 1
ATOM 618 C CA . GLN A 1 82 ? 19.136 -14.621 1.630 1.00 94.00 82 GLN A CA 1
ATOM 619 C C . GLN A 1 82 ? 17.737 -15.243 1.773 1.00 94.00 82 GLN A C 1
ATOM 621 O O . GLN A 1 82 ? 17.303 -16.038 0.945 1.00 94.00 82 GLN A O 1
ATOM 626 N N . GLN A 1 83 ? 17.033 -14.911 2.860 1.00 94.50 83 GLN A N 1
ATOM 627 C CA . GLN A 1 83 ? 15.770 -15.566 3.196 1.00 94.50 83 GLN A CA 1
ATOM 628 C C . GLN A 1 83 ? 14.758 -14.602 3.810 1.00 94.50 83 GLN A C 1
ATOM 630 O O . GLN A 1 83 ? 15.077 -13.802 4.692 1.00 94.50 83 GLN A O 1
ATOM 635 N N . SER A 1 84 ? 13.495 -14.729 3.402 1.00 95.50 84 SER A N 1
ATOM 636 C CA . SER A 1 84 ? 12.391 -14.051 4.081 1.00 95.50 84 SER A CA 1
ATOM 637 C C . SER A 1 84 ? 12.173 -14.572 5.500 1.00 95.50 84 SER A C 1
ATOM 639 O O . SER A 1 84 ? 12.357 -15.756 5.789 1.00 95.50 84 SER A O 1
ATOM 641 N N . PHE A 1 85 ? 11.722 -13.694 6.390 1.00 97.06 85 PHE A N 1
ATOM 642 C CA . PHE A 1 85 ? 11.384 -14.040 7.763 1.00 97.06 85 PHE A CA 1
ATOM 643 C C . PHE A 1 85 ? 10.041 -13.449 8.188 1.00 97.06 85 PHE A C 1
ATOM 645 O O . PHE A 1 85 ? 9.583 -12.426 7.678 1.00 97.06 85 PHE A O 1
ATOM 652 N N . VAL A 1 86 ? 9.444 -14.101 9.182 1.00 97.75 86 VAL A N 1
ATOM 653 C CA . VAL A 1 86 ? 8.337 -13.589 9.985 1.00 97.75 86 VAL A CA 1
ATOM 654 C C . VAL A 1 86 ? 8.796 -13.576 11.434 1.00 97.75 86 VAL A C 1
ATOM 656 O O . VAL A 1 86 ? 9.327 -14.569 11.932 1.00 97.75 86 VAL A O 1
ATOM 659 N N . ALA A 1 87 ? 8.603 -12.458 12.117 1.00 98.50 87 ALA A N 1
ATOM 660 C CA . ALA A 1 87 ? 8.935 -12.308 13.520 1.00 98.50 87 ALA A CA 1
ATOM 661 C C . ALA A 1 87 ? 7.735 -11.803 14.310 1.00 98.50 87 ALA A C 1
ATOM 663 O O . ALA A 1 87 ? 6.899 -11.062 13.798 1.00 98.50 87 ALA A O 1
ATOM 664 N N . THR A 1 88 ? 7.667 -12.198 15.575 1.00 98.56 88 THR A N 1
ATOM 665 C CA . THR A 1 88 ? 6.635 -11.735 16.499 1.00 98.56 88 THR A CA 1
ATOM 666 C C . THR A 1 88 ? 7.277 -11.051 17.695 1.00 98.56 88 THR A C 1
ATOM 668 O O . THR A 1 88 ? 8.157 -11.612 18.359 1.00 98.56 88 THR A O 1
ATOM 671 N N . VAL A 1 89 ? 6.826 -9.834 17.985 1.00 98.44 89 VAL A N 1
ATOM 672 C CA . VAL A 1 89 ? 7.374 -8.981 19.044 1.00 98.44 89 VAL A CA 1
ATOM 673 C C . VAL A 1 89 ? 6.268 -8.602 20.018 1.00 98.44 89 VAL A C 1
ATOM 675 O O . VAL A 1 89 ? 5.226 -8.107 19.599 1.00 98.44 89 VAL A O 1
ATOM 678 N N . ASP A 1 90 ? 6.519 -8.804 21.310 1.00 96.06 90 ASP A N 1
ATOM 679 C CA . ASP A 1 90 ? 5.726 -8.196 22.378 1.00 96.06 90 ASP A CA 1
ATOM 680 C C . ASP A 1 90 ? 6.271 -6.788 22.620 1.00 96.06 90 ASP A C 1
ATOM 682 O O . ASP A 1 90 ? 7.387 -6.624 23.127 1.00 96.06 90 ASP A O 1
ATOM 686 N N . VAL A 1 91 ? 5.512 -5.770 22.213 1.00 92.50 91 VAL A N 1
ATOM 687 C CA . VAL A 1 91 ? 5.966 -4.371 22.285 1.00 92.50 91 VAL A CA 1
ATOM 688 C C . VAL A 1 91 ? 5.845 -3.786 23.691 1.00 92.50 91 VAL A C 1
ATOM 690 O O . VAL A 1 91 ? 6.533 -2.819 24.003 1.00 92.50 91 VAL A O 1
ATOM 693 N N . ILE A 1 92 ? 5.047 -4.402 24.570 1.00 89.00 92 ILE A N 1
ATOM 694 C CA . ILE A 1 92 ? 4.914 -3.978 25.970 1.00 89.00 92 ILE A CA 1
ATOM 695 C C . ILE A 1 92 ? 6.011 -4.613 26.819 1.00 89.00 92 ILE A C 1
ATOM 697 O O . ILE A 1 92 ? 6.667 -3.923 27.598 1.00 89.00 92 ILE A O 1
ATOM 701 N N . ALA A 1 93 ? 6.252 -5.916 26.651 1.00 92.31 93 ALA A N 1
ATOM 702 C CA . ALA A 1 93 ? 7.356 -6.603 27.320 1.00 92.31 93 ALA A CA 1
ATOM 703 C C . ALA A 1 93 ? 8.722 -6.331 26.661 1.00 92.31 93 ALA A C 1
ATOM 705 O O . ALA A 1 93 ? 9.753 -6.719 27.212 1.00 92.31 93 ALA A O 1
ATOM 706 N N . ASN A 1 94 ? 8.735 -5.649 25.509 1.00 94.19 94 ASN A N 1
ATOM 707 C CA . ASN A 1 94 ? 9.926 -5.265 24.753 1.00 94.19 94 ASN A CA 1
ATOM 708 C C . ASN A 1 94 ? 10.825 -6.475 24.427 1.00 94.19 94 ASN A C 1
ATOM 710 O O . ASN A 1 94 ? 12.042 -6.452 24.639 1.00 94.19 94 ASN A O 1
ATOM 714 N N . VAL A 1 95 ? 10.215 -7.557 23.934 1.00 96.44 95 VAL A N 1
ATOM 715 C CA . VAL A 1 95 ? 10.901 -8.825 23.656 1.00 96.44 95 VAL A CA 1
ATOM 716 C C . VAL A 1 95 ? 10.481 -9.422 22.316 1.00 96.44 95 VAL A C 1
ATOM 718 O O . VAL A 1 95 ? 9.305 -9.470 21.961 1.00 96.44 95 VAL A O 1
ATOM 721 N N . VAL A 1 96 ? 11.466 -9.929 21.570 1.00 98.25 96 VAL A N 1
ATOM 722 C CA . VAL A 1 96 ? 11.215 -10.767 20.391 1.00 98.25 96 VAL A CA 1
ATOM 723 C C . VAL A 1 96 ? 10.863 -12.170 20.867 1.00 98.25 96 VAL A C 1
ATOM 725 O O . VAL A 1 96 ? 11.710 -12.858 21.445 1.00 98.25 96 VAL A O 1
ATOM 728 N N . THR A 1 97 ? 9.623 -12.576 20.624 1.00 97.88 97 THR A N 1
ATOM 729 C CA . THR A 1 97 ? 9.084 -13.873 21.060 1.00 97.88 97 THR A CA 1
ATOM 730 C C . THR A 1 97 ? 9.385 -14.989 20.067 1.00 97.88 97 THR A C 1
ATOM 732 O O . THR A 1 97 ? 9.674 -16.109 20.478 1.00 97.88 97 THR A O 1
ATOM 735 N N . GLU A 1 98 ? 9.397 -14.677 18.771 1.00 98.25 98 GLU A N 1
ATOM 736 C CA . GLU A 1 98 ? 9.660 -15.644 17.709 1.00 98.25 98 GLU A CA 1
ATOM 737 C C . GLU A 1 98 ? 10.313 -14.966 16.501 1.00 98.25 98 GLU A C 1
ATOM 739 O O . GLU A 1 98 ? 10.003 -13.819 16.175 1.00 98.25 98 GLU A O 1
ATOM 744 N N . ILE A 1 99 ? 11.208 -15.697 15.834 1.00 98.38 99 ILE A N 1
ATOM 745 C CA . ILE A 1 99 ? 11.723 -15.400 14.496 1.00 98.38 99 ILE A CA 1
ATOM 746 C C . ILE A 1 99 ? 11.696 -16.716 13.723 1.00 98.38 99 ILE A C 1
ATOM 748 O O . ILE A 1 99 ? 12.319 -17.692 14.146 1.00 98.38 99 ILE A O 1
ATOM 752 N N . ARG A 1 100 ? 11.017 -16.731 12.580 1.00 97.31 100 ARG A N 1
ATOM 753 C CA . ARG A 1 100 ? 10.902 -17.893 11.702 1.00 97.31 100 ARG A CA 1
ATOM 754 C C . ARG A 1 100 ? 11.282 -17.509 10.279 1.00 97.31 100 ARG A C 1
ATOM 756 O O . ARG A 1 100 ? 10.686 -16.604 9.705 1.00 97.31 100 ARG A O 1
ATOM 763 N N . TYR A 1 101 ? 12.230 -18.236 9.699 1.00 96.56 101 TYR A N 1
ATOM 764 C CA . TYR A 1 101 ? 12.541 -18.127 8.274 1.00 96.56 101 TYR A CA 1
ATOM 765 C C . TYR A 1 101 ? 11.493 -18.870 7.444 1.00 96.56 101 TYR A C 1
ATOM 767 O O . TYR A 1 101 ? 11.026 -19.946 7.827 1.00 96.56 101 TYR A O 1
ATOM 775 N N . VAL A 1 102 ? 11.089 -18.259 6.335 1.00 92.25 102 VAL A N 1
ATOM 776 C CA . VAL A 1 102 ? 10.049 -18.759 5.4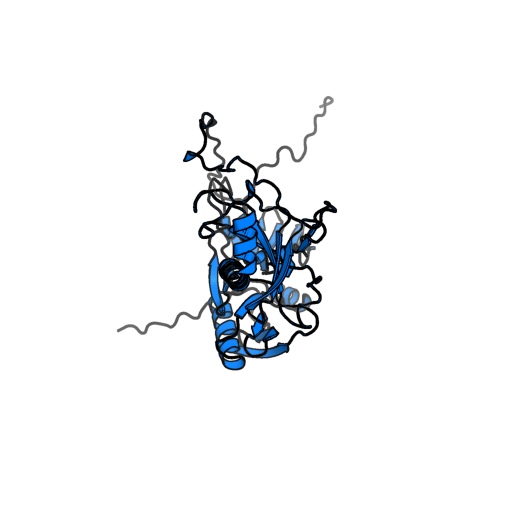34 1.00 92.25 102 VAL A CA 1
ATOM 777 C C . VAL A 1 102 ? 10.723 -19.344 4.208 1.00 92.25 102 VAL A C 1
ATOM 779 O O . VAL A 1 102 ? 11.389 -18.602 3.504 1.00 92.25 102 VAL A O 1
ATOM 782 N N . PHE A 1 103 ? 10.533 -20.640 3.960 1.00 88.56 103 PHE A N 1
ATOM 783 C CA . PHE A 1 103 ? 11.075 -21.343 2.786 1.00 88.56 103 PHE A CA 1
ATOM 784 C C . PHE A 1 103 ? 10.011 -21.621 1.713 1.00 88.56 103 PHE A C 1
ATOM 786 O O . PHE A 1 103 ? 10.343 -21.878 0.563 1.00 88.56 103 PHE A O 1
ATOM 793 N N . GLU A 1 104 ? 8.731 -21.536 2.081 1.00 86.62 104 GLU A N 1
ATOM 794 C CA . GLU A 1 104 ? 7.591 -21.667 1.174 1.00 86.62 104 GLU A CA 1
ATOM 795 C C . GLU A 1 104 ? 6.974 -20.277 0.968 1.00 86.62 104 GLU A C 1
ATOM 797 O O . GLU A 1 104 ? 6.137 -19.830 1.754 1.00 86.62 104 GLU A O 1
ATOM 802 N N . GLY A 1 105 ? 7.449 -19.565 -0.055 1.00 88.25 105 GLY A N 1
ATOM 803 C CA . GLY A 1 105 ? 7.043 -18.192 -0.370 1.00 88.25 105 GLY A CA 1
ATOM 804 C C . GLY A 1 105 ? 8.073 -17.133 0.030 1.00 88.25 105 GLY A C 1
ATOM 805 O O . GLY A 1 105 ? 9.190 -17.438 0.442 1.00 88.25 105 GLY A O 1
ATOM 806 N N . GLN A 1 106 ? 7.693 -15.867 -0.135 1.00 91.25 106 GLN A N 1
ATOM 807 C CA . GLN A 1 106 ? 8.548 -14.698 0.080 1.00 91.25 106 GLN A CA 1
ATOM 808 C C . GLN A 1 106 ? 7.769 -13.615 0.833 1.00 91.25 106 GLN A C 1
ATOM 810 O O . GLN A 1 106 ? 6.545 -13.540 0.734 1.00 91.25 106 GLN A O 1
ATOM 815 N N . ALA A 1 107 ? 8.476 -12.766 1.577 1.00 93.44 107 ALA A N 1
ATOM 816 C CA . ALA A 1 107 ? 7.896 -11.559 2.159 1.00 93.44 107 ALA A CA 1
ATOM 817 C C . ALA A 1 107 ? 7.415 -10.606 1.045 1.00 93.44 107 ALA A C 1
ATOM 819 O O . ALA A 1 107 ? 7.992 -10.634 -0.050 1.00 93.44 107 ALA A O 1
ATOM 820 N N . PRO A 1 108 ? 6.430 -9.731 1.315 1.00 93.25 108 PRO A N 1
ATOM 821 C CA . PRO A 1 108 ? 5.983 -8.730 0.352 1.00 93.25 108 PRO A CA 1
ATOM 822 C C . PRO A 1 108 ? 7.143 -7.895 -0.196 1.00 93.25 108 PRO A C 1
ATOM 824 O O . PRO A 1 108 ? 8.153 -7.681 0.482 1.00 93.25 108 PRO A O 1
ATOM 827 N N . LEU A 1 109 ? 7.007 -7.453 -1.439 1.00 92.56 109 LEU A N 1
ATOM 828 C CA . LEU A 1 109 ? 7.937 -6.555 -2.111 1.00 92.56 109 LEU A CA 1
ATOM 829 C C . LEU A 1 109 ? 7.803 -5.143 -1.550 1.00 92.56 109 LEU A C 1
ATOM 831 O O . LEU A 1 109 ? 6.720 -4.714 -1.155 1.00 92.56 109 LEU A O 1
ATOM 835 N N . ASN A 1 110 ? 8.917 -4.419 -1.505 1.00 89.56 110 ASN A N 1
ATOM 836 C CA . ASN A 1 110 ? 8.949 -3.049 -1.015 1.00 89.56 110 ASN A CA 1
ATOM 837 C C . ASN A 1 110 ? 9.729 -2.120 -1.956 1.00 89.56 110 ASN A C 1
ATOM 839 O O . ASN A 1 110 ? 10.269 -2.519 -2.986 1.00 89.56 110 ASN A O 1
ATOM 843 N N . PHE A 1 111 ? 9.772 -0.836 -1.603 1.00 91.06 111 PHE A N 1
ATOM 844 C CA . PHE A 1 111 ? 10.417 0.181 -2.430 1.00 91.06 111 PHE A CA 1
ATOM 845 C C . PHE A 1 111 ? 11.917 -0.090 -2.711 1.00 91.06 111 PHE A C 1
ATOM 847 O O . PHE A 1 111 ? 12.334 0.071 -3.859 1.00 91.06 111 PHE A O 1
ATOM 854 N N . PRO A 1 112 ? 12.740 -0.544 -1.742 1.00 93.38 112 PRO A N 1
ATOM 855 C CA . PRO A 1 112 ? 14.099 -1.017 -2.022 1.00 93.38 112 PRO A CA 1
ATOM 856 C C . PRO A 1 112 ? 14.212 -2.097 -3.099 1.00 93.38 112 PRO A C 1
ATOM 858 O O . PRO A 1 112 ? 15.115 -2.000 -3.932 1.00 93.38 112 PRO A O 1
ATOM 861 N N . ASP A 1 113 ? 13.317 -3.093 -3.110 1.00 94.81 113 ASP A N 1
ATOM 862 C CA . ASP A 1 113 ? 13.305 -4.130 -4.152 1.00 94.81 113 ASP A CA 1
ATOM 863 C C . ASP A 1 113 ? 13.110 -3.486 -5.535 1.00 94.81 113 ASP A C 1
ATOM 865 O O . ASP A 1 113 ? 13.866 -3.752 -6.470 1.00 94.81 113 ASP A O 1
ATOM 869 N N . VAL A 1 114 ? 12.153 -2.557 -5.644 1.00 95.62 114 VAL A N 1
ATOM 870 C CA . VAL A 1 114 ? 11.858 -1.823 -6.885 1.00 95.62 114 VAL A CA 1
ATOM 871 C C . VAL A 1 114 ? 13.083 -1.046 -7.374 1.00 95.62 114 VAL A C 1
ATOM 873 O O . VAL A 1 114 ? 13.491 -1.185 -8.529 1.00 95.62 114 VAL A O 1
ATOM 876 N N . VAL A 1 115 ? 13.722 -0.267 -6.495 1.00 96.50 115 VAL A N 1
ATOM 877 C CA . VAL A 1 115 ? 14.934 0.503 -6.833 1.00 96.50 115 VAL A CA 1
ATOM 878 C C . VAL A 1 115 ? 16.074 -0.419 -7.273 1.00 96.50 115 VAL A C 1
ATOM 880 O O . VAL A 1 115 ? 16.805 -0.096 -8.217 1.00 96.50 115 VAL A O 1
ATOM 883 N N . ARG A 1 116 ? 16.220 -1.582 -6.626 1.00 96.81 116 ARG A N 1
ATOM 884 C CA . ARG A 1 116 ? 17.248 -2.568 -6.966 1.00 96.81 116 ARG A CA 1
ATOM 885 C C . ARG A 1 116 ? 17.041 -3.128 -8.370 1.00 96.81 116 ARG A C 1
ATOM 887 O O . ARG A 1 116 ? 17.984 -3.104 -9.156 1.00 96.81 116 ARG A O 1
ATOM 894 N N . VAL A 1 117 ? 15.822 -3.544 -8.721 1.00 98.19 117 VAL A N 1
ATOM 895 C CA . VAL A 1 117 ? 15.506 -4.042 -10.074 1.00 98.19 117 VAL A CA 1
ATOM 896 C C . VAL A 1 117 ? 15.782 -2.987 -11.142 1.00 98.19 117 VAL A C 1
ATOM 898 O O . VAL A 1 117 ? 16.408 -3.298 -12.156 1.00 98.19 117 VAL A O 1
ATOM 901 N N . ILE A 1 118 ? 15.352 -1.741 -10.910 1.00 98.31 118 ILE A N 1
ATOM 902 C CA . ILE A 1 118 ? 15.595 -0.628 -11.841 1.00 98.31 118 ILE A CA 1
ATOM 903 C C . ILE A 1 118 ? 17.100 -0.452 -12.065 1.00 98.31 118 ILE A C 1
ATOM 905 O O . ILE A 1 118 ? 17.541 -0.320 -13.206 1.00 98.31 118 ILE A O 1
ATOM 909 N N . THR A 1 119 ? 17.884 -0.482 -10.985 1.00 98.25 119 THR A N 1
ATOM 910 C CA . THR A 1 119 ? 19.341 -0.327 -11.043 1.00 98.25 119 THR A CA 1
ATOM 911 C C . THR A 1 119 ? 19.978 -1.463 -11.837 1.00 98.25 119 THR A C 1
ATOM 913 O O . THR A 1 119 ? 20.677 -1.184 -12.808 1.00 98.25 119 THR A O 1
ATOM 916 N N . ILE A 1 120 ? 19.671 -2.720 -11.490 1.00 98.62 120 ILE A N 1
ATOM 917 C CA . ILE A 1 120 ? 20.196 -3.914 -12.170 1.00 98.62 120 ILE A CA 1
ATOM 918 C C . ILE A 1 120 ? 19.933 -3.829 -13.674 1.00 98.62 120 ILE A C 1
ATOM 920 O O . ILE A 1 120 ? 20.862 -3.964 -14.468 1.00 98.62 120 ILE A O 1
ATOM 924 N N . CYS A 1 121 ? 18.689 -3.535 -14.068 1.00 98.62 121 CYS A N 1
ATOM 925 C CA . CYS A 1 121 ? 18.316 -3.462 -15.477 1.00 98.62 121 CYS A CA 1
ATOM 926 C C . CYS A 1 121 ? 19.063 -2.349 -16.217 1.00 98.62 121 CYS A C 1
ATOM 928 O O . CYS A 1 121 ? 19.618 -2.592 -17.285 1.00 98.62 121 CYS A O 1
ATOM 930 N N . LYS A 1 122 ? 19.131 -1.138 -15.645 1.00 97.88 122 LYS A N 1
ATOM 931 C CA . LYS A 1 122 ? 19.818 -0.008 -16.292 1.00 97.88 122 LYS A CA 1
ATOM 932 C C . LYS A 1 122 ? 21.320 -0.225 -16.435 1.00 97.88 122 LYS A C 1
ATOM 934 O O . LYS A 1 122 ? 21.912 0.361 -17.337 1.00 97.88 122 LYS A O 1
ATOM 939 N N . THR A 1 123 ? 21.939 -1.034 -15.578 1.00 97.81 123 THR A N 1
ATOM 940 C CA . THR A 1 123 ? 23.378 -1.335 -15.643 1.00 97.81 123 THR A CA 1
ATOM 941 C C . THR A 1 123 ? 23.727 -2.569 -16.475 1.00 97.81 123 THR A C 1
ATOM 943 O O . THR A 1 123 ? 24.905 -2.795 -16.735 1.00 97.81 123 THR A O 1
ATOM 946 N N . ASP A 1 124 ? 22.740 -3.361 -16.901 1.00 98.62 124 ASP A N 1
ATOM 947 C CA . ASP A 1 124 ? 22.970 -4.589 -17.662 1.00 98.62 124 ASP A CA 1
ATOM 948 C C . ASP A 1 124 ? 23.259 -4.303 -19.149 1.00 98.62 124 ASP A C 1
ATOM 950 O O . ASP A 1 124 ? 22.468 -3.671 -19.853 1.00 98.62 124 ASP A O 1
ATOM 954 N N . GLU A 1 125 ? 24.400 -4.788 -19.653 1.00 98.25 125 GLU A N 1
ATOM 955 C CA . GLU A 1 125 ? 24.835 -4.556 -21.039 1.00 98.25 125 GLU A CA 1
ATOM 956 C C . GLU A 1 125 ? 23.913 -5.216 -22.078 1.00 98.25 125 GLU A C 1
ATOM 958 O O . GLU A 1 125 ? 23.752 -4.697 -23.191 1.00 98.25 125 GLU A O 1
ATOM 963 N N . GLY A 1 126 ? 23.305 -6.354 -21.729 1.00 98.38 126 GLY A N 1
ATOM 964 C CA . GLY A 1 126 ? 22.364 -7.073 -22.582 1.00 98.38 126 GLY A CA 1
ATOM 965 C C . GLY A 1 126 ? 21.069 -6.289 -22.748 1.00 98.38 126 GLY A C 1
ATOM 966 O O . GLY A 1 126 ? 20.638 -6.037 -23.876 1.00 98.38 126 GLY A O 1
ATOM 967 N N . TRP A 1 127 ? 20.500 -5.818 -21.637 1.00 98.69 127 TRP A N 1
ATOM 968 C CA . TRP A 1 127 ? 19.320 -4.961 -21.631 1.00 98.69 127 TRP A CA 1
ATOM 969 C C . TRP A 1 127 ? 19.580 -3.646 -22.373 1.00 98.69 127 TRP A C 1
ATOM 971 O O . TRP A 1 127 ? 18.813 -3.293 -23.267 1.00 98.69 127 TRP A O 1
ATOM 981 N N . GLN A 1 128 ? 20.700 -2.962 -22.111 1.00 98.62 128 GLN A N 1
ATOM 982 C CA . GLN A 1 128 ? 21.061 -1.741 -22.845 1.00 98.62 128 GLN A CA 1
ATOM 983 C C . GLN A 1 128 ? 21.189 -1.991 -24.354 1.00 98.62 128 GLN A C 1
ATOM 985 O O . GLN A 1 128 ? 20.747 -1.178 -25.165 1.00 98.62 128 GLN A O 1
ATOM 990 N N . SER A 1 129 ? 21.764 -3.126 -24.758 1.00 98.38 129 SER A N 1
ATOM 991 C CA . SER A 1 129 ? 21.870 -3.489 -26.175 1.00 98.38 129 SER A CA 1
ATOM 992 C C . SER A 1 129 ? 20.502 -3.756 -26.808 1.00 98.38 129 SER A C 1
ATOM 994 O O . SER A 1 129 ? 20.260 -3.313 -27.932 1.00 98.38 129 SER A O 1
ATOM 996 N N . ALA A 1 130 ? 19.588 -4.406 -26.082 1.00 98.38 130 ALA A N 1
ATOM 997 C CA . ALA A 1 130 ? 18.210 -4.621 -26.520 1.00 98.38 130 ALA A CA 1
ATOM 998 C C . ALA A 1 130 ? 17.412 -3.308 -26.631 1.00 98.38 130 ALA A C 1
ATOM 1000 O O . ALA A 1 130 ? 16.575 -3.170 -27.527 1.00 98.38 130 ALA A O 1
ATOM 1001 N N . MET A 1 131 ? 17.694 -2.327 -25.769 1.00 98.56 131 MET A N 1
ATOM 1002 C CA . MET A 1 131 ? 17.124 -0.977 -25.840 1.00 98.56 131 MET A CA 1
ATOM 1003 C C . MET A 1 131 ? 17.670 -0.186 -27.039 1.00 98.56 131 MET A C 1
ATOM 1005 O O . MET A 1 131 ? 16.884 0.386 -27.798 1.00 98.56 131 MET A O 1
ATOM 1009 N N . ARG A 1 132 ? 18.985 -0.238 -27.302 1.00 98.25 132 ARG A N 1
ATOM 1010 C CA . ARG A 1 132 ? 19.596 0.370 -28.502 1.00 98.25 132 ARG A CA 1
ATOM 1011 C C . ARG A 1 132 ? 19.038 -0.204 -29.800 1.00 98.25 132 ARG A C 1
ATOM 1013 O O . ARG A 1 132 ? 18.739 0.544 -30.725 1.00 98.25 132 ARG A O 1
ATOM 1020 N N . ALA A 1 133 ? 18.806 -1.518 -29.855 1.00 97.81 133 ALA A N 1
ATOM 1021 C CA . ALA A 1 133 ? 18.165 -2.165 -31.005 1.00 97.81 133 ALA A CA 1
ATOM 1022 C C . ALA A 1 133 ? 16.746 -1.628 -31.292 1.00 97.81 133 ALA A C 1
ATOM 1024 O O . ALA A 1 133 ? 16.260 -1.748 -32.414 1.00 97.81 133 ALA A O 1
ATOM 1025 N N . ARG A 1 134 ? 16.104 -1.006 -30.295 1.00 97.88 134 ARG A N 1
ATOM 1026 C CA . ARG A 1 134 ? 14.787 -0.354 -30.380 1.00 97.88 134 ARG A CA 1
ATOM 1027 C C . ARG A 1 134 ? 14.888 1.171 -30.536 1.00 97.88 134 ARG A C 1
ATOM 1029 O O . ARG A 1 134 ? 13.894 1.874 -30.383 1.00 97.88 134 ARG A O 1
ATOM 1036 N N . GLY A 1 135 ? 16.083 1.686 -30.833 1.00 96.44 135 GLY A N 1
ATOM 1037 C CA . GLY A 1 135 ? 16.346 3.110 -31.043 1.00 96.44 135 GLY A CA 1
ATOM 1038 C C . GLY A 1 135 ? 16.471 3.937 -29.761 1.00 96.44 135 GLY A C 1
ATOM 1039 O O . GLY A 1 135 ? 16.381 5.161 -29.829 1.00 96.44 135 GLY A O 1
ATOM 1040 N N . VAL A 1 136 ? 16.665 3.302 -28.600 1.00 97.38 136 VAL A N 1
ATOM 1041 C CA . VAL A 1 136 ? 16.813 3.985 -27.305 1.00 97.38 136 VAL A CA 1
ATOM 1042 C C . VAL A 1 136 ? 18.277 3.942 -26.867 1.00 97.38 136 VAL A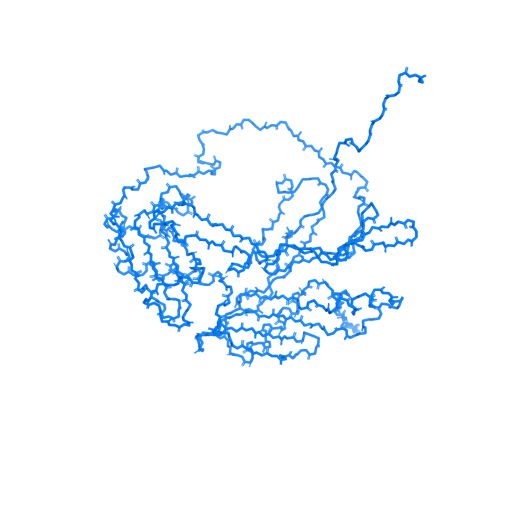 C 1
ATOM 1044 O O . VAL A 1 136 ? 18.731 2.968 -26.271 1.00 97.38 136 VAL A O 1
ATOM 1047 N N . GLU A 1 137 ? 19.023 4.998 -27.195 1.00 95.19 137 GLU A N 1
ATOM 1048 C CA . GLU A 1 137 ? 20.449 5.131 -26.849 1.00 95.19 137 GLU A CA 1
ATOM 1049 C C . GLU A 1 137 ? 20.664 5.633 -25.415 1.00 95.19 137 GLU A C 1
ATOM 1051 O O . GLU A 1 137 ? 21.545 5.144 -24.709 1.00 95.19 137 GLU A O 1
ATOM 1056 N N . ASP A 1 138 ? 19.846 6.594 -24.975 1.00 95.38 138 ASP A N 1
ATOM 1057 C CA . ASP A 1 138 ? 19.869 7.114 -23.609 1.00 95.38 138 ASP A CA 1
ATOM 1058 C C . ASP A 1 138 ? 18.768 6.455 -22.774 1.00 95.38 138 ASP A C 1
ATOM 1060 O O . ASP A 1 138 ? 17.573 6.623 -23.024 1.00 95.38 138 ASP A O 1
ATOM 1064 N N . VAL A 1 139 ? 19.187 5.691 -21.768 1.00 96.19 139 VAL A N 1
ATOM 1065 C CA . VAL A 1 139 ? 18.303 4.949 -20.862 1.00 96.19 139 VAL A CA 1
ATOM 1066 C C . VAL A 1 139 ? 18.083 5.661 -19.523 1.00 96.19 139 VAL A C 1
ATOM 1068 O O . VAL A 1 139 ? 17.438 5.111 -18.626 1.00 96.19 139 VAL A O 1
ATOM 1071 N N . THR A 1 140 ? 18.605 6.882 -19.369 1.00 95.12 140 THR A N 1
ATOM 1072 C CA . THR A 1 140 ? 18.555 7.651 -18.117 1.00 95.12 140 THR A CA 1
ATOM 1073 C C . THR A 1 140 ? 17.120 7.831 -17.636 1.00 95.12 140 THR A C 1
ATOM 1075 O O . THR A 1 140 ? 16.802 7.437 -16.511 1.00 95.12 140 THR A O 1
ATOM 1078 N N . ASP A 1 141 ? 16.238 8.320 -18.509 1.00 95.06 141 ASP A N 1
ATOM 1079 C CA . ASP A 1 141 ? 14.833 8.584 -18.183 1.00 95.06 141 ASP A CA 1
ATOM 1080 C C . ASP A 1 141 ? 13.897 7.403 -18.476 1.00 95.06 141 ASP A C 1
ATOM 1082 O O . ASP A 1 141 ? 12.717 7.469 -18.138 1.00 95.06 141 ASP A O 1
ATOM 1086 N N . VAL A 1 142 ? 14.403 6.284 -19.016 1.00 97.56 142 VAL A N 1
ATOM 1087 C CA . VAL A 1 142 ? 13.590 5.072 -19.213 1.00 97.56 142 VAL A CA 1
ATOM 1088 C C . VAL A 1 142 ? 13.003 4.636 -17.873 1.00 97.56 142 VAL A C 1
ATOM 1090 O O . VAL A 1 142 ? 13.723 4.423 -16.889 1.00 97.56 142 VAL A O 1
ATOM 1093 N N . GLN A 1 143 ? 11.680 4.516 -17.843 1.00 98.00 143 GLN A N 1
ATOM 1094 C CA . GLN A 1 143 ? 10.954 3.941 -16.726 1.00 98.00 143 GLN A CA 1
ATOM 1095 C C . GLN A 1 143 ? 11.029 2.424 -16.846 1.00 98.00 143 GLN A C 1
ATOM 1097 O O . GLN A 1 143 ? 10.802 1.846 -17.908 1.00 98.00 143 GLN A O 1
ATOM 1102 N N . ILE A 1 144 ? 11.382 1.782 -15.744 1.00 98.44 144 ILE A N 1
ATOM 1103 C CA . ILE A 1 144 ? 11.334 0.336 -15.603 1.00 98.44 144 ILE A CA 1
ATOM 1104 C C . ILE A 1 144 ? 10.343 0.079 -14.491 1.00 98.44 144 ILE A C 1
ATOM 1106 O O . ILE A 1 144 ? 10.516 0.614 -13.398 1.00 98.44 144 ILE A O 1
ATOM 1110 N N . ASP A 1 145 ? 9.347 -0.742 -14.787 1.00 97.12 145 ASP A N 1
ATOM 1111 C CA . ASP A 1 145 ? 8.380 -1.198 -13.807 1.00 97.12 145 ASP A CA 1
ATOM 1112 C C . ASP A 1 145 ? 8.749 -2.625 -13.419 1.00 97.12 145 ASP A C 1
ATOM 1114 O O . ASP A 1 145 ? 8.655 -3.530 -14.257 1.00 97.12 145 ASP A O 1
ATOM 1118 N N . PRO A 1 146 ? 9.186 -2.844 -12.173 1.00 96.44 146 PRO A N 1
ATOM 1119 C CA . PRO A 1 146 ? 9.306 -4.164 -11.586 1.00 96.44 146 PRO A CA 1
ATOM 1120 C C . PRO A 1 146 ? 7.922 -4.692 -11.206 1.00 96.44 146 PRO A C 1
ATOM 1122 O O . PRO A 1 146 ? 7.155 -4.033 -10.511 1.00 96.44 146 PRO A O 1
ATOM 1125 N N . TRP A 1 147 ? 7.628 -5.910 -11.628 1.00 94.75 147 TRP A N 1
ATOM 1126 C CA . TRP A 1 147 ? 6.396 -6.632 -11.365 1.00 94.75 147 TRP A CA 1
ATOM 1127 C C . TRP A 1 147 ? 6.685 -7.849 -10.483 1.00 94.75 147 TRP A C 1
ATOM 1129 O O . TRP A 1 147 ? 7.656 -8.580 -10.738 1.00 94.75 147 TRP A O 1
ATOM 1139 N N . PRO A 1 148 ? 5.830 -8.109 -9.480 1.00 91.81 148 PRO A N 1
ATOM 1140 C CA . PRO A 1 148 ? 5.780 -9.400 -8.815 1.00 91.81 148 PRO A CA 1
ATOM 1141 C C . PRO A 1 148 ? 5.594 -10.540 -9.824 1.00 91.81 148 PRO A C 1
ATOM 1143 O O . PRO A 1 148 ? 5.057 -10.356 -10.920 1.00 91.81 148 PRO A O 1
ATOM 1146 N N . THR A 1 149 ? 6.066 -11.730 -9.464 1.00 83.81 149 THR A N 1
ATOM 1147 C CA . THR A 1 149 ? 6.017 -12.906 -10.346 1.00 83.81 149 THR A CA 1
ATOM 1148 C C . THR A 1 149 ? 4.889 -13.875 -10.004 1.00 83.81 149 THR A C 1
ATOM 1150 O O . THR A 1 149 ? 4.749 -14.882 -10.702 1.00 83.81 149 THR A O 1
ATOM 1153 N N . GLY A 1 150 ? 4.098 -13.612 -8.951 1.00 72.88 150 GLY A N 1
ATOM 1154 C CA . GLY A 1 150 ? 2.950 -14.435 -8.566 1.00 72.88 150 GLY A CA 1
ATOM 1155 C C . GLY A 1 150 ? 3.285 -15.905 -8.303 1.00 72.88 150 GLY A C 1
ATOM 1156 O O . GLY A 1 150 ? 2.463 -16.792 -8.514 1.00 72.88 150 GLY A O 1
ATOM 1157 N N . GLY A 1 151 ? 4.531 -16.185 -7.904 1.00 73.56 151 GLY A N 1
ATOM 1158 C CA . GLY A 1 151 ? 5.047 -17.541 -7.690 1.00 73.56 151 GLY A CA 1
ATOM 1159 C C . GLY A 1 151 ? 5.555 -18.257 -8.950 1.00 73.56 151 GLY A C 1
ATOM 1160 O O . GLY A 1 151 ? 6.061 -19.372 -8.844 1.00 73.56 151 GLY A O 1
ATOM 1161 N N . TYR A 1 152 ? 5.492 -17.629 -10.129 1.00 81.69 152 TYR A N 1
ATOM 1162 C CA . TYR A 1 152 ? 6.000 -18.172 -11.396 1.00 81.69 152 TYR A CA 1
ATOM 1163 C C . TYR A 1 152 ? 7.302 -17.479 -11.808 1.00 81.69 152 TYR A C 1
ATOM 1165 O O . TYR A 1 152 ? 7.358 -16.676 -12.750 1.00 81.69 152 TYR A O 1
ATOM 1173 N N . ILE A 1 153 ? 8.373 -17.792 -11.084 1.00 88.19 153 ILE A N 1
ATOM 1174 C CA . ILE A 1 153 ? 9.726 -17.328 -11.404 1.00 88.19 153 ILE A CA 1
ATOM 1175 C C . ILE A 1 153 ? 10.295 -18.077 -12.615 1.00 88.19 153 ILE A C 1
ATOM 1177 O O . ILE A 1 153 ? 9.920 -19.214 -12.905 1.00 88.19 153 ILE A O 1
ATOM 1181 N N . HIS A 1 154 ? 11.199 -17.428 -13.349 1.00 93.44 154 HIS A N 1
ATOM 1182 C CA . HIS A 1 154 ? 11.896 -18.078 -14.455 1.00 93.44 154 HIS A CA 1
ATOM 1183 C C . HIS A 1 154 ? 12.749 -19.252 -13.930 1.00 93.44 154 HIS A C 1
ATOM 1185 O O . HIS A 1 154 ? 13.401 -19.078 -12.903 1.00 93.44 154 HIS A O 1
ATOM 1191 N N . PRO A 1 155 ? 12.844 -20.405 -14.626 1.00 94.19 155 PRO A N 1
ATOM 1192 C CA . PRO A 1 155 ? 13.603 -21.573 -14.150 1.00 94.19 155 PRO A CA 1
ATOM 1193 C C . PRO A 1 155 ? 15.101 -21.343 -13.887 1.00 94.19 155 PRO A C 1
ATOM 1195 O O . PRO A 1 155 ? 15.741 -22.158 -13.233 1.00 94.19 155 PRO A O 1
ATOM 1198 N N . ASN A 1 156 ? 15.666 -20.254 -14.417 1.00 95.69 156 ASN A N 1
ATOM 1199 C CA . ASN A 1 156 ? 17.060 -19.864 -14.164 1.00 95.69 156 ASN A CA 1
ATOM 1200 C C . ASN A 1 156 ? 17.253 -19.147 -12.818 1.00 95.69 156 ASN A C 1
ATOM 1202 O O . ASN A 1 156 ? 18.395 -18.927 -12.424 1.00 95.69 156 ASN A O 1
ATOM 1206 N N . VAL A 1 157 ? 16.170 -18.745 -12.147 1.00 94.56 157 VAL A N 1
ATOM 1207 C CA . VAL A 1 157 ? 16.224 -18.234 -10.776 1.00 94.56 157 VAL A CA 1
ATOM 1208 C C . VAL A 1 157 ? 16.414 -19.440 -9.848 1.00 94.56 157 VAL A C 1
ATOM 1210 O O . VAL A 1 157 ? 15.586 -20.356 -9.894 1.00 94.56 157 VAL A O 1
ATOM 1213 N N . PRO A 1 158 ? 17.477 -19.485 -9.027 1.00 92.75 158 PRO A N 1
ATOM 1214 C CA . PRO A 1 158 ? 17.673 -20.568 -8.072 1.00 92.75 158 PRO A CA 1
ATOM 1215 C C . PRO A 1 158 ? 16.499 -20.703 -7.092 1.00 92.75 158 PRO A C 1
ATOM 1217 O O . PRO A 1 158 ? 15.830 -19.731 -6.740 1.00 92.75 158 PRO A O 1
ATOM 1220 N N . GLU A 1 159 ? 16.241 -21.928 -6.637 1.00 89.44 159 GLU A N 1
ATOM 1221 C CA . GLU A 1 159 ? 15.168 -22.196 -5.679 1.00 89.44 159 GLU A CA 1
ATOM 1222 C C . GLU A 1 159 ? 15.364 -21.379 -4.390 1.00 89.44 159 GLU A C 1
ATOM 1224 O O . GLU A 1 159 ? 16.462 -21.310 -3.841 1.00 89.44 159 GLU A O 1
ATOM 1229 N N . GLY A 1 160 ? 14.292 -20.741 -3.916 1.00 87.69 160 GLY A N 1
ATOM 1230 C CA . GLY A 1 160 ? 14.313 -19.888 -2.725 1.00 87.69 160 GLY A CA 1
ATOM 1231 C C . GLY A 1 160 ? 14.785 -18.448 -2.961 1.00 87.69 160 GLY A C 1
ATOM 1232 O O . GLY A 1 160 ? 14.590 -17.616 -2.074 1.00 87.69 160 GLY A O 1
ATOM 1233 N N . HIS A 1 161 ? 15.331 -18.119 -4.137 1.00 91.69 161 HIS A N 1
ATOM 1234 C CA . HIS A 1 161 ? 15.728 -16.747 -4.453 1.00 91.69 161 HIS A CA 1
ATOM 1235 C C . HIS A 1 161 ? 14.522 -15.828 -4.659 1.00 91.69 161 HIS A C 1
ATOM 1237 O O . HIS A 1 161 ? 13.421 -16.239 -5.045 1.00 91.69 161 HIS A O 1
ATOM 1243 N N . ARG A 1 162 ? 14.754 -14.542 -4.401 1.00 92.12 162 ARG A N 1
ATOM 1244 C CA . ARG A 1 162 ? 13.777 -13.471 -4.566 1.00 92.12 162 ARG A CA 1
ATOM 1245 C C . ARG A 1 162 ? 13.893 -12.923 -5.986 1.00 92.12 162 ARG A C 1
ATOM 1247 O O . ARG A 1 162 ? 14.991 -12.618 -6.436 1.00 92.12 162 ARG A O 1
ATOM 1254 N N . ALA A 1 163 ? 12.781 -12.791 -6.703 1.00 94.12 163 ALA A N 1
ATOM 1255 C CA . ALA A 1 163 ? 12.821 -12.382 -8.104 1.00 94.12 163 ALA A CA 1
ATOM 1256 C C . ALA A 1 163 ? 11.618 -11.541 -8.528 1.00 94.12 163 ALA A C 1
ATOM 1258 O O . ALA A 1 163 ? 10.517 -11.665 -7.988 1.00 94.12 163 ALA A O 1
ATOM 1259 N N . MET A 1 164 ? 11.846 -10.717 -9.545 1.00 96.31 164 MET A N 1
ATOM 1260 C CA . MET A 1 164 ? 10.852 -9.862 -10.187 1.00 96.31 164 MET A CA 1
ATOM 1261 C C . MET A 1 164 ? 10.995 -9.948 -11.705 1.00 96.31 164 MET A C 1
ATOM 1263 O O . MET A 1 164 ? 12.063 -10.273 -12.228 1.00 96.31 164 MET A O 1
ATOM 1267 N N . ARG A 1 165 ? 9.926 -9.622 -12.427 1.00 96.12 165 ARG A N 1
ATOM 1268 C CA . ARG A 1 165 ? 10.001 -9.342 -13.867 1.00 96.12 165 ARG A CA 1
ATOM 1269 C C . ARG A 1 165 ? 9.996 -7.840 -14.068 1.00 96.12 165 ARG A C 1
ATOM 1271 O O . ARG A 1 165 ? 9.281 -7.145 -13.368 1.00 96.12 165 ARG A O 1
ATOM 1278 N N . ALA A 1 166 ? 10.755 -7.331 -15.018 1.00 97.62 166 ALA A N 1
ATOM 1279 C CA . ALA A 1 166 ? 10.797 -5.916 -15.332 1.00 97.62 166 ALA A CA 1
ATOM 1280 C C . ALA A 1 166 ? 10.375 -5.686 -16.779 1.00 97.62 166 ALA A C 1
ATOM 1282 O O . ALA A 1 166 ? 10.876 -6.338 -17.698 1.00 97.62 166 ALA A O 1
ATOM 1283 N N . ILE A 1 167 ? 9.459 -4.739 -16.961 1.00 98.00 167 ILE A N 1
ATOM 1284 C CA . ILE A 1 167 ? 9.066 -4.210 -18.268 1.00 98.00 167 ILE A CA 1
ATOM 1285 C C . ILE A 1 167 ? 9.476 -2.744 -18.352 1.00 98.00 167 ILE A C 1
ATOM 1287 O O . ILE A 1 167 ? 9.613 -2.068 -17.332 1.00 98.00 167 ILE A O 1
ATOM 1291 N N . SER A 1 168 ? 9.713 -2.256 -19.564 1.00 98.50 168 SER A N 1
ATOM 1292 C CA . SER A 1 168 ? 10.296 -0.933 -19.775 1.00 98.50 168 SER A CA 1
ATOM 1293 C C . SER A 1 168 ? 9.373 -0.022 -20.572 1.00 98.50 168 SER A C 1
ATOM 1295 O O . SER A 1 168 ? 8.584 -0.464 -21.406 1.00 98.50 168 SER A O 1
ATOM 1297 N N . PHE A 1 169 ? 9.506 1.269 -20.314 1.00 98.38 169 PHE A N 1
ATOM 1298 C CA . PHE A 1 169 ? 8.709 2.339 -20.883 1.00 98.38 169 PHE A CA 1
ATOM 1299 C C . PHE A 1 169 ? 9.624 3.514 -21.210 1.00 98.38 169 PHE A C 1
ATOM 1301 O O . PHE A 1 169 ? 10.412 3.959 -20.370 1.00 98.38 169 PHE A O 1
ATOM 1308 N N . VAL A 1 170 ? 9.540 4.019 -22.435 1.00 97.75 170 VAL A N 1
ATOM 1309 C CA . VAL A 1 170 ? 10.353 5.157 -22.865 1.00 97.75 170 VAL A CA 1
ATOM 1310 C C . VAL A 1 170 ? 9.690 6.447 -22.410 1.00 97.75 170 VAL A C 1
ATOM 1312 O O . VAL A 1 170 ? 8.483 6.621 -22.545 1.00 97.75 170 VAL A O 1
ATOM 1315 N N . ARG A 1 171 ? 10.497 7.360 -21.880 1.00 95.62 171 ARG A N 1
ATOM 1316 C CA . ARG A 1 171 ? 10.076 8.703 -21.492 1.00 95.62 171 ARG A CA 1
ATOM 1317 C C . ARG A 1 171 ? 10.907 9.707 -22.261 1.00 95.62 171 ARG A C 1
ATOM 1319 O O . ARG A 1 171 ? 12.097 9.483 -22.467 1.00 95.62 171 ARG A O 1
ATOM 1326 N N . GLU A 1 172 ? 10.283 10.794 -22.688 1.00 91.50 172 GLU A N 1
ATOM 1327 C CA . GLU A 1 172 ? 11.014 11.911 -23.298 1.00 91.50 172 GLU A CA 1
ATOM 1328 C C . GLU A 1 172 ? 11.850 12.681 -22.268 1.00 91.50 172 GLU A C 1
ATOM 1330 O O . GLU A 1 172 ? 12.915 13.193 -22.600 1.00 91.50 172 GLU A O 1
ATOM 1335 N N . ASP A 1 173 ? 11.363 12.755 -21.027 1.00 90.81 173 ASP A N 1
ATOM 1336 C CA . ASP A 1 173 ? 12.055 13.333 -19.878 1.00 90.81 173 ASP A CA 1
ATOM 1337 C C . ASP A 1 173 ? 11.447 12.819 -18.557 1.00 90.81 173 ASP A C 1
ATOM 1339 O O . ASP A 1 173 ? 10.449 12.090 -18.528 1.00 90.81 173 ASP A O 1
ATOM 1343 N N . LYS A 1 174 ? 12.016 13.254 -17.429 1.00 89.81 174 LYS A N 1
ATOM 1344 C CA . LYS A 1 174 ? 11.555 12.905 -16.076 1.00 89.81 174 LYS A CA 1
ATOM 1345 C C . LYS A 1 174 ? 10.132 13.354 -15.698 1.00 89.81 174 LYS A C 1
ATOM 1347 O O . LYS A 1 174 ? 9.693 13.000 -14.600 1.00 89.81 174 LYS A O 1
ATOM 1352 N N . PHE A 1 175 ? 9.422 14.118 -16.528 1.00 88.94 175 PHE A N 1
ATOM 1353 C CA . PHE A 1 175 ? 8.033 14.548 -16.307 1.00 88.94 175 PHE A CA 1
ATOM 1354 C C . PHE A 1 175 ? 7.036 13.855 -17.244 1.00 88.94 175 PHE A C 1
ATOM 1356 O O . PHE A 1 175 ? 5.828 13.924 -17.014 1.00 88.94 175 PHE A O 1
ATOM 1363 N N . ASP A 1 176 ? 7.526 13.155 -18.266 1.00 92.75 176 ASP A N 1
ATOM 1364 C CA . ASP A 1 176 ? 6.696 12.426 -19.215 1.00 92.75 176 ASP A CA 1
ATOM 1365 C C . ASP A 1 176 ? 5.987 11.220 -18.574 1.00 92.75 176 ASP A C 1
ATOM 1367 O O . ASP A 1 176 ? 6.449 10.657 -17.577 1.00 92.75 176 ASP A O 1
ATOM 1371 N N . ASN A 1 177 ? 4.877 10.797 -19.172 1.00 95.56 177 ASN A N 1
ATOM 1372 C CA . ASN A 1 177 ? 4.146 9.595 -18.795 1.00 95.56 177 ASN A CA 1
ATOM 1373 C C . ASN A 1 177 ? 4.678 8.390 -19.587 1.00 95.56 177 ASN A C 1
ATOM 1375 O O . ASN A 1 177 ? 4.266 8.169 -20.728 1.00 95.56 177 ASN A O 1
ATOM 1379 N N . GLY A 1 178 ? 5.550 7.587 -18.966 1.00 95.81 178 GLY A N 1
ATOM 1380 C CA . GLY A 1 178 ? 6.165 6.428 -19.622 1.00 95.81 178 GLY A CA 1
ATOM 1381 C C . GLY A 1 178 ? 5.152 5.411 -20.149 1.00 95.81 178 GLY A C 1
ATOM 1382 O O . GLY A 1 178 ? 5.374 4.807 -21.198 1.00 95.81 178 GLY A O 1
ATOM 1383 N N . TYR A 1 179 ? 3.991 5.276 -19.501 1.00 97.25 179 TYR A N 1
ATOM 1384 C CA . TYR A 1 179 ? 2.966 4.305 -19.894 1.00 97.25 179 TYR A CA 1
ATOM 1385 C C . TYR A 1 179 ? 2.437 4.491 -21.326 1.00 97.25 179 TYR A C 1
ATOM 1387 O O . TYR A 1 179 ? 1.882 3.548 -21.888 1.00 97.25 179 TYR A O 1
ATOM 1395 N N . ALA A 1 180 ? 2.627 5.663 -21.944 1.00 97.19 180 ALA A N 1
ATOM 1396 C CA . ALA A 1 180 ? 2.255 5.896 -23.340 1.00 97.19 180 ALA A CA 1
ATOM 1397 C C . ALA A 1 180 ? 3.202 5.250 -24.360 1.00 97.19 180 ALA A C 1
ATOM 1399 O O . ALA A 1 180 ? 2.792 5.001 -25.492 1.00 97.19 180 ALA A O 1
ATOM 1400 N N . ARG A 1 181 ? 4.451 4.953 -23.979 1.00 97.44 181 ARG A N 1
ATOM 1401 C CA . ARG A 1 181 ? 5.480 4.432 -24.893 1.00 97.44 181 ARG A CA 1
ATOM 1402 C C . ARG A 1 181 ? 6.111 3.140 -24.350 1.00 97.44 181 ARG A C 1
ATOM 1404 O O . ARG A 1 181 ? 7.303 3.117 -24.032 1.00 97.44 181 ARG A O 1
ATOM 1411 N N . PRO A 1 182 ? 5.329 2.050 -24.220 1.00 97.62 182 PRO A N 1
ATOM 1412 C CA . PRO A 1 182 ? 5.831 0.753 -23.776 1.00 97.62 182 PRO A CA 1
ATOM 1413 C C . PRO A 1 182 ? 6.872 0.175 -24.737 1.00 97.62 182 PRO A C 1
ATOM 1415 O O . PRO A 1 182 ? 6.679 0.160 -25.954 1.00 97.62 182 PRO A O 1
ATOM 1418 N N . VAL A 1 183 ? 7.935 -0.390 -24.171 1.00 98.12 183 VAL A N 1
ATOM 1419 C CA . VAL A 1 183 ? 8.910 -1.215 -24.887 1.00 98.12 183 VAL A CA 1
ATOM 1420 C C . VAL A 1 183 ? 8.330 -2.621 -25.020 1.00 98.12 183 VAL A C 1
ATOM 1422 O O . VAL A 1 183 ? 8.368 -3.425 -24.089 1.00 98.12 183 VAL A O 1
ATOM 1425 N N . GLN A 1 184 ? 7.744 -2.909 -26.178 1.00 96.94 184 GLN A N 1
ATOM 1426 C CA . GLN A 1 184 ? 7.139 -4.209 -26.452 1.00 96.94 184 GLN A CA 1
ATOM 1427 C C . GLN A 1 184 ? 8.195 -5.264 -26.815 1.00 96.94 184 GLN A C 1
ATOM 1429 O O . GLN A 1 184 ? 9.266 -4.963 -27.355 1.00 96.94 184 GLN A O 1
ATOM 1434 N N . GLY A 1 185 ? 7.870 -6.518 -26.504 1.00 96.50 185 GLY A N 1
ATOM 1435 C CA . GLY A 1 185 ? 8.699 -7.681 -26.808 1.00 96.50 185 GLY A CA 1
ATOM 1436 C C . GLY A 1 185 ? 9.955 -7.830 -25.950 1.00 96.50 185 GLY A C 1
ATOM 1437 O O . GLY A 1 185 ? 10.778 -8.659 -26.304 1.00 96.50 185 GLY A O 1
ATOM 1438 N N . LEU A 1 186 ? 10.130 -7.065 -24.867 1.00 98.19 186 LEU A N 1
ATOM 1439 C CA . LEU A 1 186 ? 11.300 -7.158 -23.988 1.00 98.19 186 LEU A CA 1
ATOM 1440 C C . LEU A 1 186 ? 10.878 -7.299 -22.521 1.00 98.19 186 LEU A C 1
ATOM 1442 O O . LEU A 1 186 ? 10.181 -6.434 -21.990 1.00 98.19 186 LEU A O 1
ATOM 1446 N N . ILE A 1 187 ? 11.325 -8.366 -21.857 1.00 97.81 187 ILE A N 1
ATOM 1447 C CA . ILE A 1 187 ? 11.095 -8.607 -20.425 1.00 97.81 187 ILE A CA 1
ATOM 1448 C C . ILE A 1 187 ? 12.416 -9.021 -19.781 1.00 97.81 187 ILE A C 1
ATOM 1450 O O . ILE A 1 187 ? 13.065 -9.968 -20.223 1.00 97.81 187 ILE A O 1
ATOM 1454 N N . ALA A 1 188 ? 12.807 -8.347 -18.704 1.00 98.25 188 ALA A N 1
ATOM 1455 C CA . ALA A 1 188 ? 13.939 -8.767 -17.887 1.00 98.25 188 ALA A CA 1
ATOM 1456 C C . ALA A 1 188 ? 13.445 -9.615 -16.709 1.00 98.25 188 ALA A C 1
ATOM 1458 O O . ALA A 1 188 ? 12.623 -9.163 -15.916 1.00 98.25 188 ALA A O 1
ATOM 1459 N N . HIS A 1 189 ? 13.952 -10.836 -16.571 1.00 97.75 189 HIS A N 1
ATOM 1460 C CA . HIS A 1 189 ? 13.747 -11.662 -15.381 1.00 97.75 189 HIS A CA 1
ATOM 1461 C C . HIS A 1 189 ? 14.926 -11.431 -14.440 1.00 97.75 189 HIS A C 1
ATOM 1463 O O . HIS A 1 189 ? 16.067 -11.758 -14.777 1.00 97.75 189 HIS A O 1
ATOM 1469 N N . VAL A 1 190 ? 14.654 -10.829 -13.286 1.00 98.19 190 VAL A N 1
ATOM 1470 C CA . VAL A 1 190 ? 15.670 -10.304 -12.370 1.00 98.19 190 VAL A CA 1
ATOM 1471 C C . VAL A 1 190 ? 15.676 -11.108 -11.083 1.00 98.19 190 VAL A C 1
ATOM 1473 O O . VAL A 1 190 ? 14.650 -11.226 -10.414 1.00 98.19 190 VAL A O 1
ATOM 1476 N N . ASP A 1 191 ? 16.846 -11.632 -10.738 1.00 96.75 191 ASP A N 1
ATOM 1477 C CA . ASP A 1 191 ? 17.134 -12.228 -9.439 1.00 96.75 191 ASP A CA 1
ATOM 1478 C C . ASP A 1 191 ? 17.658 -11.124 -8.511 1.00 96.75 191 ASP A C 1
ATOM 1480 O O . ASP A 1 191 ? 18.706 -10.525 -8.762 1.00 96.75 191 ASP A O 1
ATOM 1484 N N . LEU A 1 192 ? 16.889 -10.822 -7.466 1.00 95.56 192 LEU A N 1
ATOM 1485 C CA . LEU A 1 192 ? 17.215 -9.828 -6.444 1.00 95.56 192 LEU A CA 1
ATOM 1486 C C . LEU A 1 192 ? 18.196 -10.359 -5.398 1.00 95.56 192 LEU A C 1
ATOM 1488 O O . LEU A 1 192 ? 18.831 -9.563 -4.715 1.00 95.56 192 LEU A O 1
ATOM 1492 N N . THR A 1 193 ? 18.309 -11.678 -5.255 1.00 94.56 193 THR A N 1
ATOM 1493 C CA . THR A 1 193 ? 19.230 -12.316 -4.314 1.00 94.56 193 THR A CA 1
ATOM 1494 C C . THR A 1 193 ? 20.662 -12.282 -4.851 1.00 94.56 193 THR A C 1
ATOM 1496 O O . THR A 1 193 ? 21.576 -11.916 -4.114 1.00 94.56 193 THR A O 1
ATOM 1499 N N . ASP A 1 194 ? 20.845 -12.600 -6.135 1.00 96.06 194 ASP A N 1
ATOM 1500 C CA . ASP A 1 194 ? 22.142 -12.529 -6.833 1.00 96.06 194 ASP A CA 1
ATOM 1501 C C . ASP A 1 194 ? 22.394 -11.177 -7.530 1.00 96.06 194 ASP A C 1
ATOM 1503 O O . ASP A 1 194 ? 23.453 -10.973 -8.125 1.00 96.06 194 ASP A O 1
ATOM 1507 N N . GLU A 1 195 ? 21.413 -10.275 -7.489 1.00 96.75 195 GLU A N 1
ATOM 1508 C CA . GLU A 1 195 ? 21.429 -8.936 -8.089 1.00 96.75 195 GLU A CA 1
ATOM 1509 C C . GLU A 1 195 ? 21.795 -8.904 -9.589 1.00 96.75 195 GLU A C 1
ATOM 1511 O O . GLU A 1 195 ? 22.655 -8.137 -10.028 1.00 96.75 195 GLU A O 1
ATOM 1516 N N . LYS A 1 196 ? 21.126 -9.725 -10.409 1.00 98.00 196 LYS A N 1
ATOM 1517 C CA . LYS A 1 196 ? 21.387 -9.808 -11.860 1.00 98.00 196 LYS A CA 1
ATOM 1518 C C . LYS A 1 196 ? 20.138 -10.110 -12.685 1.00 98.00 196 LYS A C 1
ATOM 1520 O O . LYS A 1 196 ? 19.178 -10.706 -12.196 1.00 98.00 196 LYS A O 1
ATOM 1525 N N . ILE A 1 197 ? 20.179 -9.776 -13.975 1.00 98.56 197 ILE A N 1
ATOM 1526 C CA . ILE A 1 197 ? 19.238 -10.338 -14.951 1.00 98.56 197 ILE A CA 1
ATOM 1527 C C . ILE A 1 197 ? 19.635 -11.800 -15.201 1.00 98.56 197 ILE A C 1
ATOM 1529 O O . ILE A 1 197 ? 20.723 -12.079 -15.700 1.00 98.56 197 ILE A O 1
ATOM 1533 N N . VAL A 1 198 ? 18.762 -12.750 -14.860 1.00 98.00 198 VAL A N 1
ATOM 1534 C CA . VAL A 1 198 ? 19.002 -14.191 -15.095 1.00 98.00 198 VAL A CA 1
ATOM 1535 C C . VAL A 1 198 ? 18.525 -14.658 -16.465 1.00 98.00 198 VAL A C 1
ATOM 1537 O O . VAL A 1 198 ? 18.944 -15.712 -16.955 1.00 98.00 198 VAL A O 1
ATOM 1540 N N . PHE A 1 199 ? 17.612 -13.902 -17.069 1.00 97.75 199 PHE A N 1
ATOM 1541 C CA . PHE A 1 199 ? 17.111 -14.149 -18.409 1.00 97.75 199 PHE A CA 1
ATOM 1542 C C . PHE A 1 199 ? 16.527 -12.861 -18.989 1.00 97.75 199 PHE A C 1
ATOM 1544 O O . PHE A 1 199 ? 15.693 -12.213 -18.357 1.00 97.75 199 PHE A O 1
ATOM 1551 N N . LEU A 1 200 ? 16.968 -12.499 -20.192 1.00 97.94 200 LEU A N 1
ATOM 1552 C CA . LEU A 1 200 ? 16.398 -11.404 -20.965 1.00 97.94 200 LEU A CA 1
ATOM 1553 C C . LEU A 1 200 ? 15.556 -12.011 -22.086 1.00 97.94 200 LEU A C 1
ATOM 1555 O O . LEU A 1 200 ? 16.083 -12.635 -23.006 1.00 97.94 200 LEU A O 1
ATOM 1559 N N . GLU A 1 201 ? 14.246 -11.864 -21.970 1.00 96.81 201 GLU A N 1
ATOM 1560 C CA . GLU A 1 201 ? 13.278 -12.388 -22.921 1.00 96.81 201 GLU A CA 1
ATOM 1561 C C . GLU A 1 201 ? 13.025 -11.335 -24.004 1.00 96.81 201 GLU A C 1
ATOM 1563 O O . GLU A 1 201 ? 12.438 -10.291 -23.721 1.00 96.81 201 GLU A O 1
ATOM 1568 N N . ASP A 1 202 ? 13.494 -11.597 -25.227 1.00 97.50 202 ASP A N 1
ATOM 1569 C CA . ASP A 1 202 ? 13.365 -10.690 -26.372 1.00 97.50 202 ASP A CA 1
ATOM 1570 C C . ASP A 1 202 ? 12.615 -11.377 -27.532 1.00 97.50 202 ASP A C 1
ATOM 1572 O O . ASP A 1 202 ? 13.122 -12.306 -28.163 1.00 97.50 202 ASP A O 1
ATOM 1576 N N . HIS A 1 203 ? 11.392 -10.916 -27.807 1.00 96.69 203 HIS A N 1
ATOM 1577 C CA . HIS A 1 203 ? 10.501 -11.386 -28.880 1.00 96.69 203 HIS A CA 1
ATOM 1578 C C . HIS A 1 203 ? 10.632 -10.572 -30.174 1.00 96.69 203 HIS A C 1
ATOM 1580 O O . HIS A 1 203 ? 9.794 -10.677 -31.071 1.00 96.69 203 HIS A O 1
ATOM 1586 N N . GLY A 1 204 ? 11.682 -9.760 -30.284 1.00 95.38 204 GLY A N 1
ATOM 1587 C CA . GLY A 1 204 ? 11.938 -8.887 -31.417 1.00 95.38 204 GLY A CA 1
ATOM 1588 C C . GLY A 1 204 ? 11.517 -7.439 -31.179 1.00 95.38 204 GLY A C 1
ATOM 1589 O O . GLY A 1 204 ? 10.846 -7.078 -30.208 1.00 95.38 204 GLY A O 1
ATOM 1590 N N . VAL A 1 205 ? 11.959 -6.587 -32.102 1.00 96.88 205 VAL A N 1
ATOM 1591 C CA . VAL A 1 205 ? 11.709 -5.146 -32.074 1.00 96.88 205 VAL A CA 1
ATOM 1592 C C . VAL A 1 205 ? 10.291 -4.858 -32.554 1.00 96.88 205 VAL A C 1
ATOM 1594 O O . VAL A 1 205 ? 9.883 -5.295 -33.630 1.00 96.88 205 VAL A O 1
ATOM 1597 N N . VAL A 1 206 ? 9.564 -4.085 -31.754 1.00 96.00 206 VAL A N 1
ATOM 1598 C CA . VAL A 1 206 ? 8.276 -3.486 -32.103 1.00 96.00 206 VAL A CA 1
ATOM 1599 C C . VAL A 1 206 ? 8.449 -1.979 -31.996 1.00 96.00 206 VAL A C 1
ATOM 1601 O O . VAL A 1 206 ? 9.027 -1.499 -31.017 1.00 96.00 206 VAL A O 1
ATOM 1604 N N . ASP A 1 207 ? 7.963 -1.247 -32.996 1.00 96.00 207 ASP A N 1
ATOM 1605 C CA . ASP A 1 207 ? 8.067 0.210 -33.019 1.00 96.00 207 ASP A CA 1
ATOM 1606 C C . ASP A 1 207 ? 7.399 0.824 -31.781 1.00 96.00 207 ASP A C 1
ATOM 1608 O O . ASP A 1 207 ? 6.278 0.465 -31.405 1.00 96.00 207 ASP A O 1
ATOM 1612 N N . LEU A 1 208 ? 8.099 1.768 -31.148 1.00 96.69 208 LEU A N 1
ATOM 1613 C CA . LEU A 1 208 ? 7.557 2.519 -30.022 1.00 96.69 208 LEU A CA 1
ATOM 1614 C C . LEU A 1 208 ? 6.367 3.360 -30.492 1.00 96.69 208 LEU A C 1
ATOM 1616 O O . LEU A 1 208 ? 6.468 4.014 -31.537 1.00 96.69 208 LEU A O 1
ATOM 1620 N N . PRO A 1 209 ? 5.282 3.443 -29.703 1.00 96.88 209 PRO A N 1
ATOM 1621 C CA . PRO A 1 209 ? 4.248 4.431 -29.955 1.00 96.88 209 PRO A CA 1
ATOM 1622 C C . PRO A 1 209 ? 4.857 5.839 -30.086 1.00 96.88 209 PRO A C 1
ATOM 1624 O O . PRO A 1 209 ? 5.741 6.205 -29.295 1.00 96.88 209 PRO A O 1
ATOM 1627 N N . PRO A 1 210 ? 4.441 6.612 -31.106 1.00 94.12 210 PRO A N 1
ATOM 1628 C CA . PRO A 1 210 ? 5.095 7.873 -31.440 1.00 94.12 210 PRO A CA 1
ATOM 1629 C C . PRO A 1 210 ? 4.672 9.032 -30.531 1.00 94.12 210 PRO A C 1
ATOM 1631 O O . PRO A 1 210 ? 5.363 10.043 -30.490 1.00 94.12 210 PRO A O 1
ATOM 1634 N N . GLU A 1 211 ? 3.545 8.907 -29.828 1.00 93.31 211 GLU A N 1
ATOM 1635 C CA . GLU A 1 211 ? 2.949 9.985 -29.038 1.00 93.31 211 GLU A CA 1
ATOM 1636 C C . GLU A 1 211 ? 3.294 9.861 -27.548 1.00 93.31 211 GLU A C 1
ATOM 1638 O O . GLU A 1 211 ? 3.361 8.763 -26.992 1.00 93.31 211 GLU A O 1
ATOM 1643 N N . HIS A 1 212 ? 3.482 11.004 -26.886 1.00 91.25 212 HIS A N 1
ATOM 1644 C CA . HIS A 1 212 ? 3.6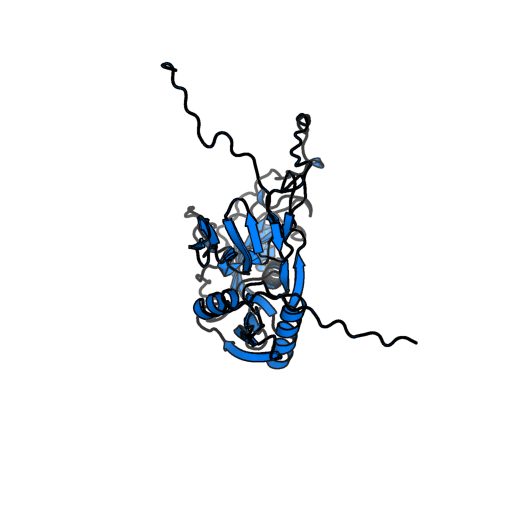08 11.083 -25.432 1.00 91.25 212 HIS A CA 1
ATOM 1645 C C . HIS A 1 212 ? 2.234 11.029 -24.741 1.00 91.25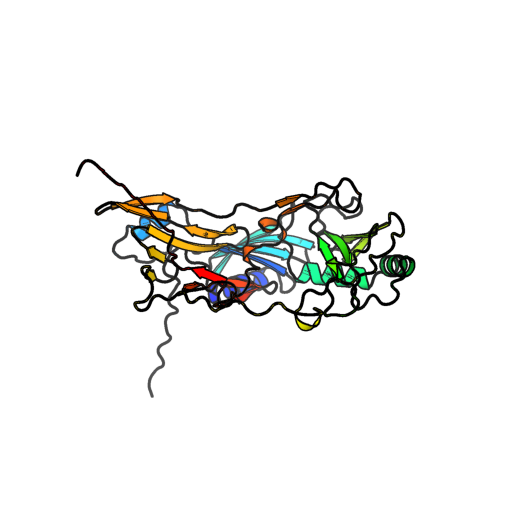 212 HIS A C 1
ATOM 1647 O O . HIS A 1 212 ? 1.209 11.395 -25.317 1.00 91.25 212 HIS A O 1
ATOM 1653 N N . GLY A 1 213 ? 2.207 10.680 -23.454 1.00 91.19 213 GLY A N 1
ATOM 1654 C CA . GLY A 1 213 ? 0.970 10.541 -22.669 1.00 91.19 213 GLY A CA 1
ATOM 1655 C C . GLY A 1 213 ? 0.750 11.606 -21.604 1.00 91.19 213 GLY A C 1
ATOM 1656 O O . GLY A 1 213 ? 0.156 11.296 -20.569 1.00 91.19 213 GLY A O 1
ATOM 1657 N N . ARG A 1 214 ? 1.296 12.814 -21.776 1.00 92.81 214 ARG A N 1
ATOM 1658 C CA . ARG A 1 214 ? 1.285 13.855 -20.739 1.00 92.81 214 ARG A CA 1
ATOM 1659 C C . ARG A 1 214 ? -0.137 14.327 -20.459 1.00 92.81 214 ARG A C 1
ATOM 1661 O O . ARG A 1 214 ? -0.779 14.898 -21.332 1.00 92.81 214 ARG A O 1
ATOM 1668 N N . TYR A 1 215 ? -0.599 14.118 -19.229 1.00 92.69 215 TYR A N 1
ATOM 1669 C CA . TYR A 1 215 ? -1.938 14.500 -18.758 1.00 92.69 215 TYR A CA 1
ATOM 1670 C C . TYR A 1 215 ? -1.933 15.711 -17.813 1.00 92.69 215 TYR A C 1
ATOM 1672 O O . TYR A 1 215 ? -2.996 16.168 -17.397 1.00 92.69 215 TYR A O 1
ATOM 1680 N N . GLN A 1 216 ? -0.756 16.241 -17.459 1.00 92.00 216 GLN A N 1
ATOM 1681 C CA . GLN A 1 216 ? -0.665 17.401 -16.568 1.00 92.00 216 GLN A CA 1
ATOM 1682 C C . GLN A 1 216 ? -1.168 18.674 -17.279 1.00 92.00 216 GLN A C 1
ATOM 1684 O O . GLN A 1 216 ? -1.016 18.777 -18.507 1.00 92.00 216 GLN A O 1
ATOM 1689 N N . PRO A 1 217 ? -1.774 19.629 -16.544 1.00 92.69 217 PRO A N 1
ATOM 1690 C CA . PRO A 1 217 ? -2.405 20.819 -17.116 1.00 92.69 217 PRO A CA 1
ATOM 1691 C C . PRO A 1 217 ? -1.516 21.639 -18.062 1.00 92.69 217 PRO A C 1
ATOM 1693 O O . PRO A 1 217 ? -1.984 22.078 -19.109 1.00 92.69 217 PRO A O 1
ATOM 1696 N N . GLU A 1 218 ? -0.237 21.809 -17.730 1.00 92.19 218 GLU A N 1
ATOM 1697 C CA . GLU A 1 218 ? 0.768 22.554 -18.501 1.00 92.19 218 GLU A CA 1
ATOM 1698 C C . GLU A 1 218 ? 1.093 21.941 -19.871 1.00 92.19 218 GLU A C 1
ATOM 1700 O O . GLU A 1 218 ? 1.638 22.622 -20.739 1.00 92.19 218 GLU A O 1
ATOM 1705 N N . HIS A 1 219 ? 0.745 20.669 -20.078 1.00 91.00 219 HIS A N 1
ATOM 1706 C CA . HIS A 1 219 ? 0.954 19.950 -21.333 1.00 91.00 219 HIS A CA 1
ATOM 1707 C C . HIS A 1 219 ? -0.324 19.812 -22.168 1.00 91.00 219 HIS A C 1
ATOM 1709 O O . HIS A 1 219 ? -0.277 19.246 -23.259 1.00 91.00 219 HIS A O 1
ATOM 1715 N N . GLN A 1 220 ? -1.461 20.325 -21.688 1.00 92.75 220 GLN A N 1
ATOM 1716 C CA . GLN A 1 220 ? -2.705 20.312 -22.452 1.00 92.75 220 GLN A CA 1
ATOM 1717 C C . GLN A 1 220 ? -2.815 21.568 -23.327 1.00 92.75 220 GLN A C 1
ATOM 1719 O O . GLN A 1 220 ? -2.535 22.668 -22.851 1.00 92.75 220 GLN A O 1
ATOM 1724 N N . PRO A 1 221 ? -3.286 21.457 -24.585 1.00 93.31 221 PRO A N 1
ATOM 1725 C CA . PRO A 1 221 ? -3.429 22.614 -25.477 1.00 93.31 221 PRO A CA 1
ATOM 1726 C C . PRO A 1 221 ? -4.433 23.647 -24.947 1.00 93.31 221 PRO A C 1
ATOM 1728 O O . PRO A 1 221 ? -4.315 24.841 -25.215 1.00 93.31 221 PRO A O 1
ATOM 1731 N N . SER A 1 222 ? -5.432 23.184 -24.199 1.00 95.00 222 SER A N 1
ATOM 1732 C CA . SER A 1 222 ? -6.401 24.021 -23.505 1.00 95.00 222 SER A CA 1
ATOM 1733 C C . SER A 1 222 ? -7.062 23.227 -22.389 1.00 95.00 222 SER A C 1
ATOM 1735 O O . SER A 1 222 ? -7.353 22.042 -22.563 1.00 95.00 222 SER A O 1
ATOM 1737 N N . LEU A 1 223 ? -7.384 23.897 -21.288 1.00 95.75 223 LEU A N 1
ATOM 1738 C CA . LEU A 1 223 ? -8.271 23.362 -20.262 1.00 95.75 223 LEU A CA 1
ATOM 1739 C C . LEU A 1 223 ? -9.686 23.881 -20.506 1.00 95.75 223 LEU A C 1
ATOM 1741 O O . LEU A 1 223 ? -9.875 25.004 -20.979 1.00 95.75 223 LEU A O 1
ATOM 1745 N N . ARG A 1 224 ? -10.688 23.070 -20.166 1.00 95.19 224 ARG A N 1
ATOM 1746 C CA . ARG A 1 224 ? -12.075 23.545 -20.125 1.00 95.19 224 ARG A CA 1
ATOM 1747 C C . ARG A 1 224 ? -12.217 24.691 -19.119 1.00 95.19 224 ARG A C 1
ATOM 1749 O O . ARG A 1 224 ? -11.475 24.752 -18.139 1.00 95.19 224 ARG A O 1
ATOM 1756 N N . GLU A 1 225 ? -13.218 25.541 -19.320 1.00 96.50 225 GLU A N 1
ATOM 1757 C CA . GLU A 1 225 ? -13.620 26.511 -18.300 1.00 96.50 225 GLU A CA 1
ATOM 1758 C C . GLU A 1 225 ? -13.995 25.781 -17.000 1.00 96.50 225 GLU A C 1
ATOM 1760 O O . GLU A 1 225 ? -14.619 24.713 -17.024 1.00 96.50 225 GLU A O 1
ATOM 1765 N N . ALA A 1 226 ? -13.582 26.340 -15.861 1.00 93.88 226 ALA A N 1
ATOM 1766 C CA . ALA A 1 226 ? -13.892 25.760 -14.565 1.00 93.88 226 ALA A CA 1
ATOM 1767 C C . ALA A 1 226 ? -15.420 25.741 -14.343 1.00 93.88 226 ALA A C 1
ATOM 1769 O O . ALA A 1 226 ? -16.089 26.744 -14.606 1.00 93.88 226 ALA A O 1
ATOM 1770 N N . PRO A 1 227 ? -15.998 24.629 -13.851 1.00 95.62 227 PRO A N 1
ATOM 1771 C CA . PRO A 1 227 ? -17.409 24.605 -13.486 1.00 95.62 227 PRO A CA 1
ATOM 1772 C C . PRO A 1 227 ? -17.688 25.585 -12.337 1.00 95.62 227 PRO A C 1
ATOM 1774 O O . PRO A 1 227 ? -16.789 25.963 -11.583 1.00 95.62 227 PRO A O 1
ATOM 1777 N N . LYS A 1 228 ? -18.958 25.979 -12.173 1.00 98.19 228 LYS A N 1
ATOM 1778 C CA . LYS A 1 228 ? -19.373 26.774 -11.007 1.00 98.19 228 LYS A CA 1
ATOM 1779 C C . LYS A 1 228 ? -19.043 26.014 -9.708 1.00 98.19 228 LYS A C 1
ATOM 1781 O O . LYS A 1 228 ? -19.220 24.795 -9.687 1.00 98.19 228 LYS A O 1
ATOM 1786 N N . PRO A 1 229 ? -18.621 26.704 -8.633 1.00 97.88 229 PRO A N 1
ATOM 1787 C CA . PRO A 1 229 ? -18.273 26.049 -7.375 1.00 97.88 229 PRO A CA 1
ATOM 1788 C C . PRO A 1 229 ? -19.448 25.283 -6.758 1.00 97.88 229 PRO A C 1
ATOM 1790 O O . PRO A 1 229 ? -20.588 25.751 -6.797 1.00 97.88 229 PRO A O 1
ATOM 1793 N N . ILE A 1 230 ? -19.143 24.146 -6.133 1.00 98.31 230 ILE A N 1
ATOM 1794 C CA . ILE A 1 230 ? -20.056 23.393 -5.268 1.00 98.31 230 ILE A CA 1
ATOM 1795 C C . ILE A 1 230 ? -19.473 23.438 -3.858 1.00 98.31 230 ILE A C 1
ATOM 1797 O O . ILE A 1 230 ? -18.290 23.171 -3.670 1.00 98.31 230 ILE A O 1
ATOM 1801 N N . SER A 1 231 ? -20.299 23.804 -2.880 1.00 97.69 231 SER A N 1
ATOM 1802 C CA . SER A 1 231 ? -19.911 23.871 -1.473 1.00 97.69 231 SER A CA 1
ATOM 1803 C C . SER A 1 231 ? -20.807 22.943 -0.664 1.00 97.69 231 SER A C 1
ATOM 1805 O O . SER A 1 231 ? -22.031 23.041 -0.744 1.00 97.69 231 SER A O 1
ATOM 1807 N N . ILE A 1 232 ? -20.176 22.038 0.081 1.00 98.44 232 ILE A N 1
ATOM 1808 C CA . ILE A 1 232 ? -20.813 21.130 1.033 1.00 98.44 232 ILE A CA 1
ATOM 1809 C C . ILE A 1 232 ? -20.242 21.502 2.396 1.00 98.44 232 ILE A C 1
ATOM 1811 O O . ILE A 1 232 ? -19.028 21.460 2.574 1.00 98.44 232 ILE A O 1
ATOM 1815 N N . THR A 1 233 ? -21.096 21.921 3.323 1.00 98.00 233 THR A N 1
ATOM 1816 C CA . THR A 1 233 ? -20.688 22.375 4.657 1.00 98.00 233 THR A CA 1
ATOM 1817 C C . THR A 1 233 ? -21.646 21.839 5.708 1.00 98.00 233 THR A C 1
ATOM 1819 O O . THR A 1 233 ? -22.832 21.639 5.431 1.00 98.00 233 THR A O 1
ATOM 1822 N N . GLN A 1 234 ? -21.144 21.637 6.927 1.00 98.44 234 GLN A N 1
ATOM 1823 C CA . GLN A 1 234 ? -21.981 21.353 8.093 1.00 98.44 234 GLN A CA 1
ATOM 1824 C C . GLN A 1 234 ? -21.731 22.445 9.139 1.00 98.44 234 GLN A C 1
ATOM 1826 O O . GLN A 1 234 ? -20.778 22.357 9.910 1.00 98.44 234 GLN A O 1
ATOM 1831 N N . PRO A 1 235 ? -22.558 23.508 9.175 1.00 97.88 235 PRO A N 1
ATOM 1832 C CA . PRO A 1 235 ? -22.285 24.696 9.989 1.00 97.88 235 PRO A CA 1
ATOM 1833 C C . PRO A 1 235 ? -22.275 24.427 11.503 1.00 97.88 235 PRO A C 1
ATOM 1835 O O . PRO A 1 235 ? -21.771 25.248 12.264 1.00 97.88 235 PRO A O 1
ATOM 1838 N N . GLU A 1 236 ? -22.822 23.289 11.935 1.00 98.00 236 GLU A N 1
ATOM 1839 C CA . GLU A 1 236 ? -22.857 22.839 13.332 1.00 98.00 236 GLU A CA 1
ATOM 1840 C C . GLU A 1 236 ? -21.863 21.693 13.613 1.00 98.00 236 GLU A C 1
ATOM 1842 O O . GLU A 1 236 ? -21.860 21.126 14.704 1.00 98.00 236 GLU A O 1
ATOM 1847 N N . GLY A 1 237 ? -20.996 21.370 12.648 1.00 97.12 237 GLY A N 1
ATOM 1848 C CA . GLY A 1 237 ? -20.094 20.223 12.700 1.00 97.12 237 GLY A CA 1
ATOM 1849 C C . GLY A 1 237 ? -20.758 18.915 12.266 1.00 97.12 237 GLY A C 1
ATOM 1850 O O . GLY A 1 237 ? -21.857 18.898 11.707 1.00 97.12 237 GLY A O 1
ATOM 1851 N N . THR A 1 238 ? -20.053 17.812 12.500 1.00 98.19 238 THR A N 1
ATOM 1852 C CA . THR A 1 238 ? -20.452 16.470 12.070 1.00 98.19 238 THR A CA 1
ATOM 1853 C C . THR A 1 238 ? -21.382 15.798 13.084 1.00 98.19 238 THR A C 1
ATOM 1855 O O . THR A 1 238 ? -21.325 16.055 14.287 1.00 98.19 238 THR A O 1
ATOM 1858 N N . SER A 1 239 ? -22.239 14.890 12.615 1.00 98.69 239 SER A N 1
ATOM 1859 C CA . SER A 1 239 ? -23.147 14.111 13.472 1.00 98.69 239 SER A CA 1
ATOM 1860 C C . SER A 1 239 ? -22.484 12.872 14.077 1.00 98.69 239 SER A C 1
ATOM 1862 O O . SER A 1 239 ? -23.071 12.218 14.943 1.00 98.69 239 SER A O 1
ATOM 1864 N N . PHE A 1 240 ? -21.290 12.508 13.602 1.00 98.56 240 PHE A N 1
ATOM 1865 C CA . PHE A 1 240 ? -20.485 11.442 14.187 1.00 98.56 240 PHE A CA 1
ATOM 1866 C C . PHE A 1 240 ? -19.579 11.978 15.293 1.00 98.56 240 PHE A C 1
ATOM 1868 O O . PHE A 1 240 ? -19.170 13.136 15.296 1.00 98.56 240 PHE A O 1
ATOM 1875 N N . LYS A 1 241 ? -19.212 11.096 16.217 1.00 98.19 241 LYS A N 1
ATOM 1876 C CA . LYS A 1 241 ? -18.190 11.349 17.232 1.00 98.19 241 LYS A CA 1
ATOM 1877 C C . LYS A 1 241 ? -17.038 10.385 17.029 1.00 98.19 241 LYS A C 1
ATOM 1879 O O . LYS A 1 241 ? -17.266 9.216 16.722 1.00 98.19 241 LYS A O 1
ATOM 1884 N N . VAL A 1 242 ? -15.827 10.883 17.244 1.00 97.44 242 VAL A N 1
ATOM 1885 C CA . VAL A 1 242 ? -14.602 10.085 17.190 1.00 97.44 242 VAL A CA 1
ATOM 1886 C C . VAL A 1 242 ? -13.881 10.170 18.529 1.00 97.44 242 VAL A C 1
ATOM 1888 O O . VAL A 1 242 ? -13.660 11.267 19.040 1.00 97.44 242 VAL A O 1
ATOM 1891 N N . ASP A 1 243 ? -13.518 9.014 19.083 1.00 94.94 243 ASP A N 1
ATOM 1892 C CA . ASP A 1 243 ? -12.642 8.871 20.251 1.00 94.94 243 ASP A CA 1
ATOM 1893 C C . ASP A 1 243 ? -11.478 7.934 19.898 1.00 94.94 243 ASP A C 1
ATOM 1895 O O . ASP A 1 243 ? -11.631 6.708 19.805 1.00 94.94 243 ASP A O 1
ATOM 1899 N N . GLY A 1 244 ? -10.311 8.521 19.623 1.00 93.81 244 GLY A N 1
ATOM 1900 C CA . GLY A 1 244 ? -9.180 7.811 19.030 1.00 93.81 244 GLY A CA 1
ATOM 1901 C C . GLY A 1 244 ? -9.567 7.233 17.670 1.00 93.81 244 GLY A C 1
ATOM 1902 O O . GLY A 1 244 ? -9.799 7.978 16.728 1.00 93.81 244 GLY A O 1
ATOM 1903 N N . TYR A 1 245 ? -9.677 5.907 17.585 1.00 95.81 245 TYR A N 1
ATOM 1904 C CA . TYR A 1 245 ? -10.125 5.210 16.373 1.00 95.81 245 TYR A CA 1
ATOM 1905 C C . TYR A 1 245 ? -11.544 4.630 16.487 1.00 95.81 245 TYR A C 1
ATOM 1907 O O . TYR A 1 245 ? -11.966 3.890 15.599 1.00 95.81 245 TYR A O 1
ATOM 1915 N N . ALA A 1 246 ? -12.268 4.891 17.583 1.00 96.94 246 ALA A N 1
ATOM 1916 C CA . ALA A 1 246 ? -13.671 4.507 17.730 1.00 96.94 246 ALA A CA 1
ATOM 1917 C C . ALA A 1 246 ? -14.583 5.587 17.154 1.00 96.94 246 ALA A C 1
ATOM 1919 O O . ALA A 1 246 ? -14.362 6.776 17.370 1.00 96.94 246 ALA A O 1
ATOM 1920 N N . VAL A 1 247 ? -15.628 5.148 16.463 1.00 98.38 247 VAL A N 1
ATOM 1921 C CA . VAL A 1 247 ? -16.605 5.993 15.788 1.00 98.38 247 VAL A CA 1
ATOM 1922 C C . VAL A 1 247 ? -17.996 5.647 16.292 1.00 98.38 247 VAL A C 1
ATOM 1924 O O . VAL A 1 247 ? -18.382 4.476 16.319 1.00 98.38 247 VAL A O 1
ATOM 1927 N N . GLU A 1 248 ? -18.762 6.677 16.637 1.00 98.50 248 GLU A N 1
ATOM 1928 C CA . GLU A 1 248 ? -20.196 6.590 16.896 1.00 98.50 248 GLU A CA 1
ATOM 1929 C C . GLU A 1 248 ? -20.945 7.483 15.904 1.00 98.50 248 GLU A C 1
ATOM 1931 O O . GLU A 1 248 ? -20.682 8.683 15.831 1.00 98.50 248 GLU A O 1
ATOM 1936 N N . TRP A 1 249 ? -21.895 6.927 15.152 1.00 98.69 249 TRP A N 1
ATOM 1937 C CA . TRP A 1 249 ? -22.663 7.681 14.159 1.00 98.69 249 TRP A CA 1
ATOM 1938 C C . TRP A 1 249 ? -24.054 7.092 13.945 1.00 98.69 249 TRP A C 1
ATOM 1940 O O . TRP A 1 249 ? -24.179 5.938 13.553 1.00 98.69 249 TRP A O 1
ATOM 1950 N N . GLN A 1 250 ? -25.117 7.870 14.177 1.00 98.06 250 GLN A N 1
ATOM 1951 C CA . GLN A 1 250 ? -26.503 7.467 13.870 1.00 98.06 250 GLN A CA 1
ATOM 1952 C C . GLN A 1 250 ? -26.845 6.027 14.314 1.00 98.06 250 GLN A C 1
ATOM 1954 O O . GLN A 1 250 ? -27.375 5.232 13.538 1.00 98.06 250 GLN A O 1
ATOM 1959 N N . LYS A 1 251 ? -26.538 5.701 15.583 1.00 98.50 251 LYS A N 1
ATOM 1960 C CA . LYS A 1 251 ? -26.664 4.372 16.231 1.00 98.50 251 LYS A CA 1
ATOM 1961 C C . LYS A 1 251 ? -25.600 3.340 15.850 1.00 98.50 251 LYS A C 1
ATOM 1963 O O . LYS A 1 251 ? -25.481 2.341 16.553 1.00 98.50 251 LYS A O 1
ATOM 1968 N N . TRP A 1 252 ? -24.819 3.555 14.801 1.00 98.75 252 TRP A N 1
ATOM 1969 C CA . TRP A 1 252 ? -23.663 2.719 14.501 1.00 98.75 252 TRP A CA 1
ATOM 1970 C C . TRP A 1 252 ? -22.529 2.991 15.475 1.00 98.75 252 TRP A C 1
ATOM 1972 O O . TRP A 1 252 ? -22.261 4.141 15.825 1.00 98.75 252 TRP A O 1
ATOM 1982 N N . GLN A 1 253 ? -21.848 1.923 15.870 1.00 98.50 253 GLN A N 1
ATOM 1983 C CA . GLN A 1 253 ? -20.563 1.995 16.548 1.00 98.50 253 GLN A CA 1
ATOM 1984 C C . GLN A 1 253 ? -19.587 1.051 15.863 1.00 98.50 253 GLN A C 1
ATOM 1986 O O . GLN A 1 253 ? -19.944 -0.084 15.539 1.00 98.50 253 GLN A O 1
ATOM 1991 N N . PHE A 1 254 ? -18.369 1.516 15.625 1.00 98.44 254 PHE A N 1
ATOM 1992 C CA . PHE A 1 254 ? -17.287 0.707 15.075 1.00 98.44 254 PHE A CA 1
ATOM 1993 C C . PHE A 1 254 ? -15.935 1.310 15.446 1.00 98.44 254 PHE A C 1
ATOM 1995 O O . PHE A 1 254 ? -15.848 2.418 15.968 1.00 98.44 254 PHE A O 1
ATOM 2002 N N . ARG A 1 255 ? -14.862 0.574 15.181 1.00 97.56 255 ARG A N 1
ATOM 2003 C CA . ARG A 1 255 ? -13.487 1.060 15.295 1.00 97.56 255 ARG A CA 1
ATOM 2004 C C . ARG A 1 255 ? -12.752 0.823 13.993 1.00 97.56 255 ARG A C 1
ATOM 2006 O O . ARG A 1 255 ? -13.040 -0.157 13.314 1.00 97.56 255 ARG A O 1
ATOM 2013 N N . ILE A 1 256 ? -11.800 1.679 13.657 1.00 97.56 256 ILE A N 1
ATOM 2014 C CA . ILE A 1 256 ? -11.013 1.529 12.435 1.00 97.56 256 ILE A CA 1
ATOM 2015 C C . ILE A 1 256 ? -9.534 1.269 12.726 1.00 97.56 256 ILE A C 1
ATOM 2017 O O . ILE A 1 256 ? -9.022 1.628 13.783 1.00 97.56 256 ILE A O 1
ATOM 2021 N N . SER A 1 257 ? -8.839 0.642 11.784 1.00 96.75 257 SER A N 1
ATOM 2022 C CA . SER A 1 257 ? -7.376 0.559 11.764 1.00 96.75 257 SER A CA 1
ATOM 2023 C C . SER A 1 257 ? -6.871 0.430 10.326 1.00 96.75 257 SER A C 1
ATOM 2025 O O . SER A 1 257 ? -7.651 0.136 9.420 1.00 96.75 257 SER A O 1
ATOM 2027 N N . MET A 1 258 ? -5.559 0.549 10.128 1.00 96.62 258 MET A N 1
ATOM 2028 C CA . MET A 1 258 ? -4.892 0.221 8.865 1.00 96.62 258 MET A CA 1
ATOM 2029 C C . MET A 1 258 ? -4.025 -1.027 9.046 1.00 96.62 258 MET A C 1
ATOM 2031 O O . MET A 1 258 ? -3.170 -1.074 9.927 1.00 96.62 258 MET A O 1
ATOM 2035 N N . HIS A 1 259 ? -4.260 -2.055 8.234 1.00 97.31 259 HIS A N 1
ATOM 2036 C CA . HIS A 1 259 ? -3.455 -3.276 8.197 1.00 97.31 259 HIS A CA 1
ATOM 2037 C C . HIS A 1 259 ? -2.582 -3.269 6.936 1.00 97.31 259 HIS A C 1
ATOM 2039 O O . HIS A 1 259 ? -3.120 -3.013 5.858 1.00 97.31 259 HIS A O 1
ATOM 2045 N N . PRO A 1 260 ? -1.286 -3.629 7.002 1.00 95.50 260 PRO A N 1
ATOM 2046 C CA . PRO A 1 260 ? -0.372 -3.496 5.862 1.00 95.50 260 PRO A CA 1
ATOM 2047 C C . PRO A 1 260 ? -0.818 -4.271 4.614 1.00 95.50 260 PRO A C 1
ATOM 2049 O O . PRO A 1 260 ? -0.586 -3.814 3.504 1.00 95.50 260 PRO A O 1
ATOM 2052 N N . ILE A 1 261 ? -1.498 -5.410 4.782 1.00 94.25 261 ILE A N 1
ATOM 2053 C CA . ILE A 1 261 ? -2.040 -6.204 3.662 1.00 94.25 261 ILE A CA 1
ATOM 2054 C C . ILE A 1 261 ? -3.517 -5.894 3.389 1.00 94.25 261 ILE A C 1
ATOM 2056 O O . ILE A 1 261 ? -3.951 -5.860 2.248 1.00 94.25 261 ILE A O 1
ATOM 2060 N N . HIS A 1 262 ? -4.315 -5.649 4.430 1.00 95.94 262 HIS A N 1
ATOM 2061 C CA . HIS A 1 262 ? -5.780 -5.632 4.310 1.00 95.94 262 HIS A CA 1
ATOM 2062 C C . HIS A 1 262 ? -6.346 -4.213 4.142 1.00 95.94 262 HIS A C 1
ATOM 2064 O O . HIS A 1 262 ? -7.562 -4.047 4.059 1.00 95.94 262 HIS A O 1
ATOM 2070 N N . GLY A 1 263 ? -5.476 -3.198 4.124 1.00 96.38 263 GLY A N 1
ATOM 2071 C CA . GLY A 1 263 ? -5.863 -1.794 4.075 1.00 96.38 263 GLY A CA 1
ATOM 2072 C C . GLY A 1 263 ? -6.706 -1.394 5.286 1.00 96.38 263 GLY A C 1
ATOM 2073 O O . GLY A 1 263 ? -6.439 -1.825 6.413 1.00 96.38 263 GLY A O 1
ATOM 2074 N N . LEU A 1 264 ? -7.733 -0.577 5.042 1.00 97.75 264 LEU A N 1
ATOM 2075 C CA . LEU A 1 264 ? -8.721 -0.190 6.044 1.00 97.75 264 LEU A CA 1
ATOM 2076 C C . LEU A 1 264 ? -9.433 -1.428 6.610 1.00 97.75 264 LEU A C 1
ATOM 2078 O O . LEU A 1 264 ? -10.003 -2.240 5.878 1.00 97.75 264 LEU A O 1
ATOM 2082 N N . VAL A 1 265 ? -9.446 -1.535 7.935 1.00 98.44 265 VAL A N 1
ATOM 2083 C CA . VAL A 1 265 ? -10.175 -2.569 8.670 1.00 98.44 265 VAL A CA 1
ATOM 2084 C C . VAL A 1 265 ? -11.221 -1.904 9.551 1.00 98.44 265 VAL A C 1
ATOM 2086 O O . VAL A 1 265 ? -10.897 -1.003 10.321 1.00 98.44 265 VAL A O 1
ATOM 2089 N N . LEU A 1 266 ? -12.462 -2.380 9.465 1.00 98.62 266 LEU A N 1
ATOM 2090 C CA . LEU A 1 266 ? -13.532 -2.042 10.396 1.00 98.62 266 LEU A CA 1
ATOM 2091 C C . LEU A 1 266 ? -13.656 -3.147 11.444 1.00 98.62 266 LEU A C 1
ATOM 2093 O O . LEU A 1 266 ? -13.827 -4.324 11.123 1.00 98.62 266 LEU A O 1
ATOM 2097 N N . HIS A 1 267 ? -13.616 -2.758 12.706 1.00 98.38 267 HIS A N 1
ATOM 2098 C CA . HIS A 1 267 ? -13.705 -3.621 13.873 1.00 98.38 267 HIS A CA 1
ATOM 2099 C C . HIS A 1 267 ? -14.996 -3.356 14.630 1.00 98.38 267 HIS A C 1
ATOM 2101 O O . HIS A 1 267 ? -15.460 -2.219 14.708 1.00 98.38 267 HIS A O 1
ATOM 2107 N N . ARG A 1 268 ? -15.531 -4.404 15.260 1.00 96.69 268 ARG A N 1
ATOM 2108 C CA . ARG A 1 268 ? -16.617 -4.313 16.250 1.00 96.69 268 ARG A CA 1
ATOM 2109 C C . ARG A 1 268 ? -17.833 -3.515 15.755 1.00 96.69 268 ARG A C 1
ATOM 2111 O O . ARG A 1 268 ? -18.463 -2.816 16.539 1.00 96.69 268 ARG A O 1
ATOM 2118 N N . VAL A 1 269 ? -18.190 -3.657 14.478 1.00 98.56 269 VAL A N 1
ATOM 2119 C CA . VAL A 1 269 ? -19.366 -3.000 13.899 1.00 98.56 269 VAL A CA 1
ATOM 2120 C C . VAL A 1 269 ? -20.621 -3.495 14.611 1.00 98.56 269 VAL A C 1
ATOM 2122 O O . VAL A 1 269 ? -20.951 -4.687 14.570 1.00 98.56 269 VAL A O 1
ATOM 2125 N N . GLY A 1 270 ? -21.325 -2.575 15.254 1.00 98.44 270 GLY A N 1
ATOM 2126 C CA . GLY A 1 270 ? -22.576 -2.814 15.954 1.00 98.44 270 GLY A CA 1
ATOM 2127 C C . GLY A 1 270 ? -23.580 -1.694 15.717 1.00 98.44 270 GLY A C 1
ATOM 2128 O O . GLY A 1 270 ? -23.233 -0.612 15.246 1.00 98.44 270 GLY A O 1
ATOM 2129 N N . TYR A 1 271 ? -24.836 -1.978 16.046 1.00 98.75 271 TYR A N 1
ATOM 2130 C CA . TYR A 1 271 ? -25.942 -1.037 15.921 1.00 98.75 271 TYR A CA 1
ATOM 2131 C C . TYR A 1 271 ? -26.715 -0.945 17.234 1.00 98.75 271 TYR A C 1
ATOM 2133 O O . TYR A 1 271 ? -27.098 -1.965 17.811 1.00 98.75 271 TYR A O 1
ATOM 2141 N N . GLN A 1 272 ? -26.938 0.276 17.708 1.00 98.38 272 GLN A N 1
ATOM 2142 C CA . GLN A 1 272 ? -27.691 0.566 18.919 1.00 98.38 272 GLN A CA 1
ATOM 2143 C C . GLN A 1 272 ? -29.196 0.387 18.663 1.00 98.38 272 GLN A C 1
ATOM 2145 O O . GLN A 1 272 ? -29.822 1.161 17.934 1.00 98.38 272 GLN A O 1
ATOM 2150 N N . ASP A 1 273 ? -29.779 -0.633 19.289 1.00 98.25 273 ASP A N 1
ATOM 2151 C CA . ASP A 1 273 ? -31.196 -0.987 19.219 1.00 98.25 273 ASP A CA 1
ATOM 2152 C C . ASP A 1 273 ? -31.814 -0.903 20.623 1.00 98.25 273 ASP A C 1
ATOM 2154 O O . ASP A 1 273 ? -31.585 -1.756 21.485 1.00 98.25 273 ASP A O 1
ATOM 2158 N N . GLY A 1 274 ? -32.536 0.191 20.885 1.00 96.69 274 GLY A N 1
ATOM 2159 C CA . GLY A 1 274 ? -32.956 0.557 22.240 1.00 96.69 274 GLY A CA 1
ATOM 2160 C C . GLY A 1 274 ? -31.743 0.780 23.147 1.00 96.69 274 GLY A C 1
ATOM 2161 O O . GLY A 1 274 ? -30.828 1.518 22.788 1.00 96.69 274 GLY A O 1
ATOM 2162 N N . ASP A 1 275 ? -31.712 0.101 24.293 1.00 95.56 275 ASP A N 1
ATOM 2163 C CA . ASP A 1 275 ? -30.615 0.179 25.269 1.00 95.56 275 ASP A CA 1
ATOM 2164 C C . ASP A 1 275 ? -29.470 -0.811 24.982 1.00 95.56 275 ASP A C 1
ATOM 2166 O O . ASP A 1 275 ? -28.515 -0.900 25.753 1.00 95.56 275 ASP A O 1
ATOM 2170 N N . GLN A 1 276 ? -29.538 -1.572 23.881 1.00 96.06 276 GLN A N 1
ATOM 2171 C CA . GLN A 1 276 ? -28.559 -2.612 23.565 1.00 96.06 276 GLN A CA 1
ATOM 2172 C C . GLN A 1 276 ? -27.758 -2.306 22.298 1.00 96.06 276 GLN A C 1
ATOM 2174 O O . GLN A 1 276 ? -28.315 -2.141 21.214 1.00 96.06 276 GLN A O 1
ATOM 2179 N N . LEU A 1 277 ? -26.428 -2.344 22.411 1.00 95.12 277 LEU A N 1
ATOM 2180 C CA . LEU A 1 277 ? -25.542 -2.396 21.252 1.00 95.12 277 LEU A CA 1
ATOM 2181 C C . LEU A 1 277 ? -25.515 -3.826 20.696 1.00 95.12 277 LEU A C 1
ATOM 2183 O O . LEU A 1 277 ? -24.941 -4.736 21.301 1.00 95.12 277 LEU A O 1
ATOM 2187 N N . ARG A 1 278 ? -26.138 -4.041 19.535 1.00 97.81 278 ARG A N 1
ATOM 2188 C CA . ARG A 1 278 ? -26.216 -5.354 18.883 1.00 97.81 278 ARG A CA 1
ATOM 2189 C C . ARG A 1 278 ? -25.032 -5.532 17.924 1.00 97.81 278 ARG A C 1
ATOM 2191 O O . ARG A 1 278 ? -24.913 -4.754 16.977 1.00 97.81 278 ARG A O 1
ATOM 2198 N N . PRO A 1 279 ? -24.155 -6.534 18.122 1.00 97.56 279 PRO A N 1
ATOM 2199 C CA . PRO A 1 279 ? -23.019 -6.762 17.231 1.00 97.56 279 PRO A CA 1
ATOM 2200 C C . PRO A 1 279 ? -23.478 -7.268 15.855 1.00 97.56 279 PRO A C 1
ATOM 2202 O O . PRO A 1 279 ? -24.361 -8.122 15.775 1.00 97.56 279 PRO A O 1
ATOM 2205 N N . ILE A 1 280 ? -22.838 -6.781 14.788 1.00 98.50 280 ILE A N 1
ATOM 2206 C CA . ILE A 1 280 ? -23.121 -7.152 13.391 1.00 98.50 280 ILE A CA 1
ATOM 2207 C C . ILE A 1 280 ? -21.884 -7.797 12.755 1.00 98.50 280 ILE A C 1
ATOM 2209 O O . ILE A 1 280 ? -21.934 -8.967 12.379 1.00 98.50 280 ILE A O 1
ATOM 2213 N N . LEU A 1 281 ? -20.750 -7.087 12.695 1.00 98.25 281 LEU A N 1
ATOM 2214 C CA . LEU A 1 281 ? -19.478 -7.613 12.178 1.00 98.25 281 LEU A CA 1
ATOM 2215 C C . LEU A 1 281 ? -18.393 -7.471 13.242 1.00 98.25 281 LEU A C 1
ATOM 2217 O O . LEU A 1 281 ? -18.208 -6.407 13.820 1.00 98.25 281 LEU A O 1
ATOM 2221 N N . TYR A 1 282 ? -17.643 -8.543 13.507 1.00 98.06 282 TYR A N 1
ATOM 2222 C CA . TYR A 1 282 ? -16.494 -8.436 14.412 1.00 98.06 282 TYR A CA 1
ATOM 2223 C C . TYR A 1 282 ? -15.302 -7.755 13.731 1.00 98.06 282 TYR A C 1
ATOM 2225 O O . TYR A 1 282 ? -14.638 -6.936 14.356 1.00 98.06 282 TYR A O 1
ATOM 2233 N N . ARG A 1 283 ? -15.062 -8.093 12.461 1.00 98.00 283 ARG A N 1
ATOM 2234 C CA . ARG A 1 283 ? -13.961 -7.593 11.644 1.00 98.00 283 ARG A CA 1
ATOM 2235 C C . ARG A 1 283 ? -14.375 -7.635 10.176 1.00 98.00 283 ARG A C 1
ATOM 2237 O O . ARG A 1 283 ? -14.873 -8.668 9.729 1.00 98.00 283 ARG A O 1
ATOM 2244 N N . ALA A 1 284 ? -14.163 -6.550 9.447 1.00 98.50 284 ALA A N 1
ATOM 2245 C CA . ALA A 1 284 ? -14.370 -6.455 8.009 1.00 98.50 284 ALA A CA 1
ATOM 2246 C C . ALA A 1 284 ? -13.165 -5.757 7.375 1.00 98.50 284 ALA A C 1
ATOM 2248 O O . ALA A 1 284 ? -12.741 -4.705 7.845 1.00 98.50 284 ALA A O 1
ATOM 2249 N N . SER A 1 285 ? -12.596 -6.356 6.333 1.00 97.44 285 SER A N 1
ATOM 2250 C CA . SER A 1 285 ? -11.475 -5.790 5.584 1.00 97.44 285 SER A CA 1
ATOM 2251 C C . SER A 1 285 ? -11.431 -6.367 4.177 1.00 97.44 285 SER A C 1
ATOM 2253 O O . SER A 1 285 ? -12.051 -7.401 3.905 1.00 97.44 285 SER A O 1
ATOM 2255 N N . LEU A 1 286 ? -10.621 -5.757 3.315 1.00 96.00 286 LEU A N 1
ATOM 2256 C CA . LEU A 1 286 ? -10.133 -6.440 2.124 1.00 96.00 286 LEU A CA 1
ATOM 2257 C C . LEU A 1 286 ? -9.337 -7.683 2.558 1.00 96.00 286 LEU A C 1
ATOM 2259 O O . LEU A 1 286 ? -8.602 -7.628 3.545 1.00 96.00 286 LEU A O 1
ATOM 2263 N N . SER A 1 287 ? -9.520 -8.812 1.875 1.00 93.38 287 SER A N 1
ATOM 2264 C CA . SER A 1 287 ? -8.664 -9.994 2.085 1.00 93.38 287 SER A CA 1
ATOM 2265 C C . SER A 1 287 ? -7.445 -9.931 1.176 1.00 93.38 287 SER A C 1
ATOM 2267 O O . SER A 1 287 ? -6.320 -10.011 1.647 1.00 93.38 287 SER A O 1
ATOM 2269 N N . ASP A 1 288 ? -7.687 -9.728 -0.115 1.00 94.31 288 ASP A N 1
ATOM 2270 C CA . ASP A 1 288 ? -6.670 -9.459 -1.123 1.00 94.31 288 ASP A CA 1
ATOM 2271 C C . ASP A 1 288 ? -7.344 -8.789 -2.332 1.00 94.31 288 ASP A C 1
ATOM 2273 O O . ASP A 1 288 ? -8.579 -8.732 -2.400 1.00 94.31 288 ASP A O 1
ATOM 2277 N N . MET A 1 289 ? -6.555 -8.307 -3.285 1.00 93.50 289 MET A N 1
ATOM 2278 C CA . MET A 1 289 ? -7.023 -7.787 -4.569 1.00 93.50 289 MET A CA 1
ATOM 2279 C C . MET A 1 289 ? -6.034 -8.215 -5.646 1.00 93.50 289 MET A C 1
ATOM 2281 O O . MET A 1 289 ? -4.833 -8.057 -5.460 1.00 93.50 289 MET A O 1
ATOM 2285 N N . VAL A 1 290 ? -6.543 -8.809 -6.728 1.00 93.75 290 VAL A N 1
ATOM 2286 C CA . VAL A 1 290 ? -5.719 -9.312 -7.830 1.00 93.75 290 VAL A CA 1
ATOM 2287 C C . VAL A 1 290 ? -6.144 -8.688 -9.151 1.00 93.75 290 VAL A C 1
ATOM 2289 O O . VAL A 1 290 ? -7.339 -8.630 -9.456 1.00 93.75 290 VAL A O 1
ATOM 2292 N N . VAL A 1 291 ? -5.164 -8.282 -9.959 1.00 94.62 291 VAL A N 1
ATOM 2293 C CA . VAL A 1 291 ? -5.367 -7.729 -11.308 1.00 94.62 291 VAL A CA 1
ATOM 2294 C C . VAL A 1 291 ? -4.782 -8.685 -12.358 1.00 94.62 291 VAL A C 1
ATOM 2296 O O . VAL A 1 291 ? -3.643 -8.501 -12.799 1.00 94.62 291 VAL A O 1
ATOM 2299 N N . PRO A 1 292 ? -5.516 -9.744 -12.758 1.00 94.38 292 PRO A N 1
ATOM 2300 C CA . PRO A 1 292 ? -5.067 -10.674 -13.786 1.00 94.38 292 PRO A CA 1
ATOM 2301 C C . PRO A 1 292 ? -5.289 -10.094 -15.186 1.00 94.38 292 PRO A C 1
ATOM 2303 O O . PRO A 1 292 ? -6.377 -9.621 -15.522 1.00 94.38 292 PRO A O 1
ATOM 2306 N N . TYR A 1 293 ? -4.266 -10.172 -16.031 1.00 95.00 293 TYR A N 1
ATOM 2307 C CA . TYR A 1 293 ? -4.351 -9.737 -17.421 1.00 95.00 293 TYR A CA 1
ATOM 2308 C C . TYR A 1 293 ? -4.868 -10.877 -18.307 1.00 95.00 293 TYR A C 1
ATOM 2310 O O . TYR A 1 293 ? -4.489 -12.034 -18.146 1.00 95.00 293 TYR A O 1
ATOM 2318 N N . GLY A 1 294 ? -5.743 -10.541 -19.261 1.00 96.81 294 GLY A N 1
ATOM 2319 C CA . GLY A 1 294 ? -6.399 -11.504 -20.158 1.00 96.81 294 GLY A CA 1
ATOM 2320 C C . GLY A 1 294 ? -5.790 -11.618 -21.560 1.00 96.81 294 GLY A C 1
ATOM 2321 O O . GLY A 1 294 ? -6.408 -12.224 -22.433 1.00 96.81 294 GLY A O 1
ATOM 2322 N N . ASP A 1 295 ? -4.627 -11.009 -21.806 1.00 95.94 295 ASP A N 1
ATOM 2323 C CA . ASP A 1 295 ? -3.957 -11.041 -23.110 1.00 95.94 295 ASP A CA 1
ATOM 2324 C C . ASP A 1 295 ? -2.983 -12.238 -23.189 1.00 95.94 295 ASP A C 1
ATOM 2326 O O . ASP A 1 295 ? -2.090 -12.345 -22.344 1.00 95.94 295 ASP A O 1
ATOM 2330 N N . PRO A 1 296 ? -3.125 -13.143 -24.181 1.00 95.31 296 PRO A N 1
ATOM 2331 C CA . PRO A 1 296 ? -2.255 -14.309 -24.332 1.00 95.31 296 PRO A CA 1
ATOM 2332 C C . PRO A 1 296 ? -0.839 -13.983 -24.838 1.00 95.31 296 PRO A C 1
ATOM 2334 O O . PRO A 1 296 ? -0.009 -14.888 -24.922 1.00 95.31 296 PRO A O 1
ATOM 2337 N N . ASN A 1 297 ? -0.547 -12.735 -25.211 1.00 93.94 297 ASN A N 1
ATOM 2338 C CA . ASN A 1 297 ? 0.775 -12.307 -25.654 1.00 93.94 297 ASN A CA 1
ATOM 2339 C C . ASN A 1 297 ? 1.843 -12.575 -24.565 1.00 93.94 297 ASN A C 1
ATOM 2341 O O . ASN A 1 297 ? 1.577 -12.305 -23.388 1.00 93.94 297 ASN A O 1
ATOM 2345 N N . PRO A 1 298 ? 3.065 -13.029 -24.928 1.00 91.38 298 PRO A N 1
ATOM 2346 C CA . PRO A 1 298 ? 4.189 -13.205 -23.998 1.00 91.38 298 PRO A CA 1
ATOM 2347 C C . PRO A 1 298 ? 4.470 -12.010 -23.068 1.00 91.38 298 PRO A C 1
ATOM 2349 O O . PRO A 1 298 ? 4.877 -12.176 -21.922 1.00 91.38 298 PRO A O 1
ATOM 2352 N N . MET A 1 299 ? 4.166 -10.789 -23.508 1.00 92.38 299 MET A N 1
ATOM 2353 C CA . MET A 1 299 ? 4.297 -9.575 -22.699 1.00 92.38 299 MET A CA 1
ATOM 2354 C C . MET A 1 299 ? 3.317 -9.485 -21.526 1.00 92.38 299 MET A C 1
ATOM 2356 O O . MET A 1 299 ? 3.528 -8.676 -20.617 1.00 92.38 299 MET A O 1
ATOM 2360 N N . HIS A 1 300 ? 2.215 -10.233 -21.552 1.00 93.38 300 HIS A N 1
ATOM 2361 C CA . HIS A 1 300 ? 1.047 -9.967 -20.708 1.00 93.38 300 HIS A CA 1
ATOM 2362 C C . HIS A 1 300 ? 0.455 -11.211 -20.042 1.00 93.38 300 HIS A C 1
ATOM 2364 O O . HIS A 1 300 ? -0.051 -11.089 -18.931 1.00 93.38 300 HIS A O 1
ATOM 2370 N N . HIS A 1 301 ? 0.576 -12.396 -20.645 1.00 91.88 301 HIS A N 1
ATOM 2371 C CA . HIS A 1 301 ? -0.046 -13.637 -20.155 1.00 91.88 301 HIS A CA 1
ATOM 2372 C C . HIS A 1 301 ? 0.386 -14.073 -18.743 1.00 91.88 301 HIS A C 1
ATOM 2374 O O . HIS A 1 301 ? -0.266 -14.908 -18.122 1.00 91.88 301 HIS A O 1
ATOM 2380 N N . TRP A 1 302 ? 1.498 -13.539 -18.240 1.00 91.56 302 TRP A N 1
ATOM 2381 C CA . TRP A 1 302 ? 2.013 -13.807 -16.900 1.00 91.56 302 TRP A CA 1
ATOM 2382 C C . TRP A 1 302 ? 1.599 -12.754 -15.870 1.00 91.56 302 TRP A C 1
ATOM 2384 O O . TRP A 1 302 ? 1.848 -12.951 -14.684 1.00 91.56 302 TRP A O 1
ATOM 2394 N N . LYS A 1 303 ? 1.009 -11.626 -16.283 1.00 93.31 303 LYS A N 1
ATOM 2395 C CA . LYS A 1 303 ? 0.705 -10.514 -15.379 1.00 93.31 303 LYS A CA 1
ATOM 2396 C C . LYS A 1 303 ? -0.517 -10.831 -14.526 1.00 93.31 303 LYS A C 1
ATOM 2398 O O . LYS A 1 303 ? -1.637 -10.938 -15.023 1.00 93.31 303 LYS A O 1
ATOM 2403 N N . HIS A 1 304 ? -0.280 -10.938 -13.231 1.00 92.25 304 HIS A N 1
ATOM 2404 C CA . HIS A 1 304 ? -1.297 -11.040 -12.199 1.00 92.25 304 HIS A CA 1
ATOM 2405 C C . HIS A 1 304 ? -0.668 -10.524 -10.909 1.00 92.25 304 HIS A C 1
ATOM 2407 O O . HIS A 1 304 ? 0.164 -11.193 -10.312 1.00 92.25 304 HIS A O 1
ATOM 2413 N N . VAL A 1 305 ? -0.989 -9.291 -10.540 1.00 91.12 305 VAL A N 1
ATOM 2414 C CA . VAL A 1 305 ? -0.455 -8.689 -9.315 1.00 91.12 305 VAL A CA 1
ATOM 2415 C C . VAL A 1 305 ? -1.477 -8.882 -8.222 1.00 91.12 305 VAL A C 1
ATOM 2417 O O . VAL A 1 305 ? -2.648 -8.586 -8.451 1.00 91.12 305 VAL A O 1
ATOM 2420 N N . PHE A 1 306 ? -1.043 -9.378 -7.070 1.00 93.62 306 PHE A N 1
ATOM 2421 C CA . PHE A 1 306 ? -1.808 -9.322 -5.834 1.00 93.62 306 PHE A CA 1
ATOM 2422 C C . PHE A 1 306 ? -1.419 -8.050 -5.075 1.00 93.62 306 PHE A C 1
ATOM 2424 O O . PHE A 1 306 ? -0.494 -8.049 -4.264 1.00 93.62 306 PHE A O 1
ATOM 2431 N N . ASP A 1 307 ? -2.096 -6.938 -5.354 1.00 92.81 307 ASP A N 1
ATOM 2432 C CA . ASP A 1 307 ? -1.722 -5.610 -4.850 1.00 92.81 307 ASP A CA 1
ATOM 2433 C C . ASP A 1 307 ? -1.638 -5.562 -3.319 1.00 92.81 307 ASP A C 1
ATOM 2435 O O . ASP A 1 307 ? -0.774 -4.900 -2.738 1.00 92.81 307 ASP A O 1
ATOM 2439 N N . ALA A 1 308 ? -2.519 -6.296 -2.639 1.00 93.25 308 ALA A N 1
ATOM 2440 C CA . ALA A 1 308 ? -2.513 -6.358 -1.189 1.00 93.25 308 ALA A CA 1
ATOM 2441 C C . ALA A 1 308 ? -1.361 -7.232 -0.670 1.00 93.25 308 ALA A C 1
ATOM 2443 O O . ALA A 1 308 ? -0.526 -6.729 0.085 1.00 93.25 308 ALA A O 1
ATOM 2444 N N . SER A 1 309 ? -1.290 -8.511 -1.049 1.00 92.19 309 SER A N 1
ATOM 2445 C CA . SER A 1 309 ? -0.319 -9.446 -0.458 1.00 92.19 309 SER A CA 1
ATOM 2446 C C . SER A 1 309 ? 1.106 -9.343 -1.011 1.00 92.19 309 SER A C 1
ATOM 2448 O O . SER A 1 309 ? 2.053 -9.514 -0.242 1.00 92.19 309 SER A O 1
ATOM 2450 N N . GLU A 1 310 ? 1.297 -9.010 -2.289 1.00 93.50 310 GLU A N 1
ATOM 2451 C CA . GLU A 1 310 ? 2.633 -8.880 -2.888 1.00 93.50 310 GLU A CA 1
ATOM 2452 C C . GLU A 1 310 ? 3.244 -7.492 -2.689 1.00 93.50 310 GLU A C 1
ATOM 2454 O O . GLU A 1 310 ? 4.463 -7.401 -2.570 1.00 93.50 310 GLU A O 1
ATOM 2459 N N . ALA A 1 311 ? 2.436 -6.427 -2.615 1.00 91.31 311 ALA A N 1
ATOM 2460 C CA . ALA A 1 311 ? 2.927 -5.046 -2.512 1.00 91.31 311 ALA A CA 1
ATOM 2461 C C . ALA A 1 311 ? 2.594 -4.347 -1.182 1.00 91.31 311 ALA A C 1
ATOM 2463 O O . ALA A 1 311 ? 2.981 -3.198 -0.978 1.00 91.31 311 ALA A O 1
ATOM 2464 N N . SER A 1 312 ? 1.908 -5.024 -0.252 1.00 93.94 312 SER A N 1
ATOM 2465 C CA . SER A 1 312 ? 1.483 -4.439 1.030 1.00 93.94 312 SER A CA 1
ATOM 2466 C C . SER A 1 312 ? 0.723 -3.121 0.853 1.00 93.94 312 SER A C 1
ATOM 2468 O O . SER A 1 312 ? 1.112 -2.093 1.410 1.00 93.94 312 SER A O 1
ATOM 2470 N N . MET A 1 313 ? -0.372 -3.137 0.084 1.00 93.56 313 MET A N 1
ATOM 2471 C CA . MET A 1 313 ? -1.153 -1.936 -0.260 1.00 93.56 313 MET A CA 1
ATOM 2472 C C . MET A 1 313 ? -1.524 -1.045 0.942 1.00 93.56 313 MET A C 1
ATOM 2474 O O . MET A 1 313 ? -1.553 0.176 0.816 1.00 93.56 313 MET A O 1
ATOM 2478 N N . GLY A 1 314 ? -1.752 -1.610 2.133 1.00 94.50 314 GLY A N 1
ATOM 2479 C CA . GLY A 1 314 ? -2.027 -0.835 3.351 1.00 94.50 314 GLY A CA 1
ATOM 2480 C C . GLY A 1 314 ? -0.842 -0.016 3.883 1.00 94.50 314 GLY A C 1
ATOM 2481 O O . GLY A 1 314 ? -1.010 0.765 4.814 1.00 94.50 314 GLY A O 1
ATOM 2482 N N . THR A 1 315 ? 0.349 -0.170 3.301 1.00 94.19 315 THR A N 1
ATOM 2483 C CA . THR A 1 315 ? 1.537 0.667 3.553 1.00 94.19 315 THR A CA 1
ATOM 2484 C C . THR A 1 315 ? 1.715 1.786 2.520 1.00 94.19 315 THR A C 1
ATOM 2486 O O . THR A 1 315 ? 2.587 2.649 2.667 1.00 94.19 315 THR A O 1
ATOM 2489 N N . LEU A 1 316 ? 0.861 1.800 1.493 1.00 94.00 316 LEU A N 1
ATOM 2490 C CA . LEU A 1 316 ? 0.892 2.731 0.371 1.00 94.00 316 LEU A CA 1
ATOM 2491 C C . LEU A 1 316 ? -0.321 3.690 0.295 1.00 94.00 316 LEU A C 1
ATOM 2493 O O . LEU A 1 316 ? -0.606 4.152 -0.811 1.00 94.00 316 LEU A O 1
ATOM 2497 N N . PRO A 1 317 ? -1.068 4.018 1.377 1.00 95.50 317 PRO A N 1
ATOM 2498 C CA . PRO A 1 317 ? -2.136 4.999 1.244 1.00 95.50 317 PRO A CA 1
ATOM 2499 C C . PRO A 1 317 ? -1.548 6.371 0.897 1.00 95.50 317 PRO A C 1
ATOM 2501 O O . PRO A 1 317 ? -0.479 6.758 1.381 1.00 95.50 317 PRO A O 1
ATOM 2504 N N . ASN A 1 318 ? -2.275 7.104 0.059 1.00 97.06 318 ASN A N 1
ATOM 2505 C CA . ASN A 1 318 ? -1.997 8.508 -0.205 1.00 97.06 318 ASN A CA 1
ATOM 2506 C C . ASN A 1 318 ? -2.340 9.349 1.030 1.00 97.06 318 ASN A C 1
ATOM 2508 O O . ASN A 1 318 ? -3.253 9.009 1.782 1.00 97.06 318 ASN A O 1
ATOM 2512 N N . SER A 1 319 ? -1.665 10.487 1.178 1.00 98.31 319 SER A N 1
ATOM 2513 C CA . SER A 1 319 ? -2.154 11.563 2.039 1.00 98.31 319 SER A CA 1
ATOM 2514 C C . SER A 1 319 ? -3.249 12.322 1.299 1.00 98.31 319 SER A C 1
ATOM 2516 O O . SER A 1 319 ? -2.994 12.924 0.255 1.00 98.31 319 SER A O 1
ATOM 2518 N N . LEU A 1 320 ? -4.477 12.240 1.810 1.00 98.56 320 LEU A N 1
ATOM 2519 C CA . LEU A 1 320 ? -5.665 12.766 1.144 1.00 98.56 320 LEU A CA 1
ATOM 2520 C C . LEU A 1 320 ? -5.766 14.289 1.311 1.00 98.56 320 LEU A C 1
ATOM 2522 O O . LEU A 1 320 ? -5.589 14.839 2.403 1.00 98.56 320 LEU A O 1
ATOM 2526 N N . THR A 1 321 ? -6.076 14.975 0.214 1.00 98.44 321 THR A N 1
ATOM 2527 C CA . THR A 1 321 ? -6.163 16.433 0.130 1.00 98.44 321 THR A CA 1
ATOM 2528 C C . THR A 1 321 ? -7.614 16.902 0.240 1.00 98.44 321 THR A C 1
ATOM 2530 O O . THR A 1 321 ? -8.464 16.564 -0.590 1.00 98.44 321 THR A O 1
ATOM 2533 N N . LEU A 1 322 ? -7.898 17.750 1.234 1.00 98.25 322 LEU A N 1
ATOM 2534 C CA . LEU A 1 322 ? -9.223 18.339 1.448 1.00 98.25 322 LEU A CA 1
ATOM 2535 C C . LEU A 1 322 ? -9.710 19.120 0.216 1.00 98.25 322 LEU A C 1
ATOM 2537 O O . LEU A 1 322 ? -9.000 19.962 -0.330 1.00 98.25 322 LEU A O 1
ATOM 2541 N N . GLY A 1 323 ? -10.948 18.853 -0.197 1.00 96.88 323 GLY A N 1
ATOM 2542 C CA . GLY A 1 323 ? -11.604 19.474 -1.349 1.00 96.88 323 GLY A CA 1
ATOM 2543 C C . GLY A 1 323 ? -11.192 18.903 -2.709 1.00 96.88 323 GLY A C 1
ATOM 2544 O O . GLY A 1 323 ? -11.834 19.235 -3.704 1.00 96.88 323 GLY A O 1
ATOM 2545 N N . CYS A 1 324 ? -10.166 18.047 -2.755 1.00 96.56 324 CYS A N 1
ATOM 2546 C CA . CYS A 1 324 ? -9.736 17.332 -3.956 1.00 96.56 324 CYS A CA 1
ATOM 2547 C C . CYS A 1 324 ? -10.093 15.846 -3.859 1.00 96.56 324 CYS A C 1
ATOM 2549 O O . CYS A 1 324 ? -10.894 15.363 -4.655 1.00 96.56 324 CYS A O 1
ATOM 2551 N N . ASP A 1 325 ? -9.547 15.151 -2.858 1.00 98.19 325 ASP A N 1
ATOM 2552 C CA . ASP A 1 325 ? -9.780 13.720 -2.647 1.00 98.19 325 ASP A CA 1
ATOM 2553 C C . ASP A 1 325 ? -11.027 13.470 -1.787 1.00 98.19 325 ASP A C 1
ATOM 2555 O O . ASP A 1 325 ? -11.806 12.565 -2.078 1.00 98.19 325 ASP A O 1
ATOM 2559 N N . CYS A 1 326 ? -11.251 14.299 -0.757 1.00 98.44 326 CYS A N 1
ATOM 2560 C CA . CYS A 1 326 ? -12.431 14.231 0.114 1.00 98.44 326 CYS A CA 1
ATOM 2561 C C . CYS A 1 326 ? -13.037 15.635 0.305 1.00 98.44 326 CYS A C 1
ATOM 2563 O O . CYS A 1 326 ? -12.332 16.574 0.681 1.00 98.44 326 CYS A O 1
ATOM 2565 N N . LEU A 1 327 ? -14.336 15.800 0.029 1.00 98.31 327 LEU A N 1
ATOM 2566 C CA . LEU A 1 327 ? -15.051 17.087 0.021 1.00 98.31 327 LEU A CA 1
ATOM 2567 C C . LEU A 1 327 ? -16.135 17.131 1.110 1.00 98.31 327 LEU A C 1
ATOM 2569 O O . LEU A 1 327 ? -16.901 16.185 1.247 1.00 98.31 327 LEU A O 1
ATOM 2573 N N . GLY A 1 328 ? -16.247 18.255 1.821 1.00 98.19 328 GLY A N 1
ATOM 2574 C CA . GLY A 1 328 ? -17.224 18.459 2.895 1.00 98.19 328 GLY A CA 1
ATOM 2575 C C . GLY A 1 328 ? -16.544 18.723 4.237 1.00 98.19 328 GLY A C 1
ATOM 2576 O O . GLY A 1 328 ? -15.409 19.200 4.271 1.00 98.19 328 GLY A O 1
ATOM 2577 N N . GLU A 1 329 ? -17.225 18.391 5.333 1.00 98.25 329 GLU A N 1
ATOM 2578 C CA . GLU A 1 329 ? -16.621 18.375 6.669 1.00 98.25 329 GLU A CA 1
ATOM 2579 C C . GLU A 1 329 ? -15.971 17.012 6.909 1.00 98.25 329 GLU A C 1
ATOM 2581 O O . GLU A 1 329 ? -16.653 15.998 7.071 1.00 98.25 329 GLU A O 1
ATOM 2586 N N . ILE A 1 330 ? -14.639 16.979 6.884 1.00 98.56 330 ILE A N 1
ATOM 2587 C CA . ILE A 1 330 ? -13.872 15.733 6.898 1.00 98.56 330 ILE A CA 1
ATOM 2588 C C . ILE A 1 330 ? -13.183 15.545 8.246 1.00 98.56 330 ILE A C 1
ATOM 2590 O O . ILE A 1 330 ? -12.493 16.438 8.737 1.00 98.56 330 ILE A O 1
ATOM 2594 N N . HIS A 1 331 ? -13.308 14.345 8.805 1.00 98.50 331 HIS A N 1
ATOM 2595 C CA . HIS A 1 331 ? -12.408 13.853 9.836 1.00 98.50 331 HIS A CA 1
ATOM 2596 C C . HIS A 1 331 ? -11.366 12.936 9.198 1.00 98.50 331 HIS A C 1
ATOM 2598 O O . HIS A 1 331 ? -11.715 11.988 8.493 1.00 98.50 331 HIS A O 1
ATOM 2604 N N . TYR A 1 332 ? -10.093 13.217 9.449 1.00 98.50 332 TYR A N 1
ATOM 2605 C CA . TYR A 1 332 ? -8.986 12.409 8.960 1.00 98.50 332 TYR A CA 1
ATOM 2606 C C . TYR A 1 332 ? -8.414 11.544 10.074 1.00 98.50 332 TYR A C 1
ATOM 2608 O O . TYR A 1 332 ? -8.309 11.987 11.217 1.00 98.50 332 TYR A O 1
ATOM 2616 N N . PHE A 1 333 ? -8.011 10.329 9.717 1.00 98.31 333 PHE A N 1
ATOM 2617 C CA . PHE A 1 333 ? -7.178 9.493 10.565 1.00 98.31 333 PHE A CA 1
ATOM 2618 C C . PHE A 1 333 ? -5.806 9.347 9.931 1.00 98.31 333 PHE A C 1
ATOM 2620 O O . PHE A 1 333 ? -5.683 8.949 8.767 1.00 98.31 333 PHE A O 1
ATOM 2627 N N . ASP A 1 334 ? -4.791 9.623 10.736 1.00 97.25 334 ASP A N 1
ATOM 2628 C CA . ASP A 1 334 ? -3.408 9.368 10.380 1.00 97.25 334 ASP A CA 1
ATOM 2629 C C . ASP A 1 334 ? -3.041 7.918 10.694 1.00 97.25 334 ASP A C 1
ATOM 2631 O O . ASP A 1 334 ? -3.674 7.245 11.515 1.00 97.25 334 ASP A O 1
ATOM 2635 N N . VAL A 1 335 ? -2.003 7.423 10.028 1.00 95.50 335 VAL A N 1
ATOM 2636 C CA . VAL A 1 335 ? -1.503 6.061 10.221 1.00 95.50 335 VAL A CA 1
ATOM 2637 C C . VAL A 1 335 ? 0.014 6.082 10.305 1.00 95.50 335 VAL A C 1
ATOM 2639 O O . VAL A 1 335 ? 0.681 6.696 9.476 1.00 95.50 335 VAL A O 1
ATOM 2642 N N . ASP A 1 336 ? 0.567 5.337 11.260 1.00 97.44 336 ASP A N 1
ATOM 2643 C CA . ASP A 1 336 ? 1.992 5.024 11.297 1.00 97.44 336 ASP A CA 1
ATOM 2644 C C . ASP A 1 336 ? 2.250 3.649 10.666 1.00 97.44 336 ASP A C 1
ATOM 2646 O O . ASP A 1 336 ? 1.561 2.669 10.960 1.00 97.44 336 ASP A O 1
ATOM 2650 N N . ILE A 1 337 ? 3.272 3.556 9.816 1.00 96.75 337 ILE A N 1
ATOM 2651 C CA . ILE A 1 337 ? 3.708 2.301 9.192 1.00 96.75 337 ILE A CA 1
ATOM 2652 C C . ILE A 1 337 ? 5.191 2.032 9.454 1.00 96.75 337 ILE A C 1
ATOM 2654 O O . ILE A 1 337 ? 5.960 2.946 9.748 1.00 96.75 337 ILE A O 1
ATOM 2658 N N . MET A 1 338 ? 5.616 0.778 9.303 1.00 97.62 338 MET A N 1
ATOM 2659 C CA . MET A 1 338 ? 7.033 0.413 9.356 1.00 97.62 338 MET A CA 1
ATOM 2660 C C . MET A 1 338 ? 7.724 0.698 8.015 1.00 97.62 338 MET A C 1
ATOM 2662 O O . MET A 1 338 ? 7.248 0.270 6.965 1.00 97.62 338 MET A O 1
ATOM 2666 N N . THR A 1 339 ? 8.861 1.392 8.047 1.00 96.94 339 THR A N 1
ATOM 2667 C CA . THR A 1 339 ? 9.755 1.555 6.892 1.00 96.94 339 THR A CA 1
ATOM 2668 C C . THR A 1 339 ? 10.631 0.323 6.697 1.00 96.94 339 THR A C 1
ATOM 2670 O O . THR A 1 339 ? 10.770 -0.514 7.588 1.00 96.94 339 THR A O 1
ATOM 2673 N N . HIS A 1 340 ? 11.317 0.247 5.558 1.00 96.19 340 HIS A N 1
ATOM 2674 C CA . HIS A 1 340 ? 12.265 -0.829 5.286 1.00 96.19 340 HIS A CA 1
ATOM 2675 C C . HIS A 1 340 ? 13.484 -0.844 6.222 1.00 96.19 340 HIS A C 1
ATOM 2677 O O . HIS A 1 340 ? 14.121 -1.884 6.360 1.00 96.19 340 HIS A O 1
ATOM 2683 N N . GLN A 1 341 ? 13.769 0.263 6.918 1.00 96.50 341 GLN A N 1
ATOM 2684 C CA . GLN A 1 341 ? 14.761 0.354 7.996 1.00 96.50 341 GLN A CA 1
ATOM 2685 C C . GLN A 1 341 ? 14.222 -0.073 9.370 1.00 96.50 341 GLN A C 1
ATOM 2687 O O . GLN A 1 341 ? 14.988 -0.090 10.335 1.00 96.50 341 GLN A O 1
ATOM 2692 N N . GLY A 1 342 ? 12.935 -0.395 9.499 1.00 96.69 342 GLY A N 1
ATOM 2693 C CA . GLY A 1 342 ? 12.321 -0.719 10.788 1.00 96.69 342 GLY A CA 1
ATOM 2694 C C . GLY A 1 342 ? 12.007 0.519 11.632 1.00 96.69 342 GLY A C 1
ATOM 2695 O O . GLY A 1 342 ? 11.874 0.421 12.850 1.00 96.69 342 GLY A O 1
ATOM 2696 N N . GLU A 1 343 ? 11.918 1.687 10.999 1.00 97.19 343 GLU A N 1
ATOM 2697 C CA . GLU A 1 343 ? 11.508 2.941 11.633 1.00 97.19 343 GLU A CA 1
ATOM 2698 C C . GLU A 1 343 ? 10.008 3.167 11.421 1.00 97.19 343 GLU A C 1
ATOM 2700 O O . GLU A 1 343 ? 9.393 2.536 10.562 1.00 97.19 343 GLU A O 1
ATOM 2705 N N . ALA A 1 344 ? 9.409 4.069 12.195 1.00 97.62 344 ALA A N 1
ATOM 2706 C CA . ALA A 1 344 ? 8.036 4.498 11.958 1.00 97.62 344 ALA A CA 1
ATOM 2707 C C . ALA A 1 344 ? 8.002 5.632 10.927 1.00 97.62 344 ALA A C 1
ATOM 2709 O O . ALA A 1 344 ? 8.724 6.619 11.065 1.00 97.62 344 ALA A O 1
ATOM 2710 N N . ARG A 1 345 ? 7.131 5.515 9.922 1.00 96.94 345 ARG A N 1
ATOM 2711 C CA . ARG A 1 345 ? 6.767 6.604 9.013 1.00 96.94 345 ARG A CA 1
ATOM 2712 C C . ARG A 1 345 ? 5.309 6.965 9.227 1.00 96.94 345 ARG A C 1
ATOM 2714 O O . ARG A 1 345 ? 4.438 6.114 9.072 1.00 96.94 345 ARG A O 1
ATOM 2721 N N . HIS A 1 346 ? 5.082 8.236 9.518 1.00 97.81 346 HIS A N 1
ATOM 2722 C CA . HIS A 1 346 ? 3.757 8.814 9.643 1.00 97.81 346 HIS A CA 1
ATOM 2723 C C . HIS A 1 346 ? 3.168 9.124 8.262 1.00 97.81 346 HIS A C 1
ATOM 2725 O O . HIS A 1 346 ? 3.868 9.650 7.390 1.00 97.81 346 HIS A O 1
ATOM 2731 N N . ILE A 1 347 ? 1.896 8.793 8.065 1.00 97.44 347 ILE A N 1
ATOM 2732 C CA . ILE A 1 347 ? 1.102 9.155 6.892 1.00 97.44 347 ILE A CA 1
ATOM 2733 C C . ILE A 1 347 ? -0.067 9.995 7.390 1.00 97.44 347 ILE A C 1
ATOM 2735 O O . ILE A 1 347 ? -1.005 9.464 7.988 1.00 97.44 347 ILE A O 1
ATOM 2739 N N . GLU A 1 348 ? 0.009 11.299 7.136 1.00 97.88 348 GLU A N 1
ATOM 2740 C CA . GLU A 1 348 ? -1.084 12.221 7.433 1.00 97.88 348 GLU A CA 1
ATOM 2741 C C . GLU A 1 348 ? -2.270 11.959 6.502 1.00 97.88 348 GLU A C 1
ATOM 2743 O O . GLU A 1 348 ? -2.078 11.588 5.338 1.00 97.88 348 GLU A O 1
ATOM 2748 N N . ASN A 1 349 ? -3.487 12.175 6.997 1.00 98.12 349 ASN A N 1
ATOM 2749 C CA . ASN A 1 349 ? -4.724 12.091 6.221 1.00 98.12 349 ASN A CA 1
ATOM 2750 C C . ASN A 1 349 ? -4.878 10.772 5.445 1.00 98.12 349 ASN A C 1
ATOM 2752 O O . ASN A 1 349 ? -5.372 10.764 4.317 1.00 98.12 349 ASN A O 1
ATOM 2756 N N . ALA A 1 350 ? -4.444 9.655 6.031 1.00 97.94 350 ALA A N 1
ATOM 2757 C CA . ALA A 1 350 ? -4.419 8.353 5.366 1.00 97.94 350 ALA A CA 1
ATOM 2758 C C . ALA A 1 350 ? -5.823 7.769 5.129 1.00 97.94 350 ALA A C 1
ATOM 2760 O O . ALA A 1 350 ? -6.035 6.989 4.200 1.00 97.94 350 ALA A O 1
ATOM 2761 N N . ILE A 1 351 ? -6.783 8.117 5.990 1.00 98.50 351 ILE A N 1
ATOM 2762 C CA . ILE A 1 351 ? -8.189 7.717 5.878 1.00 98.50 351 ILE A CA 1
ATOM 2763 C C . ILE A 1 351 ? -9.040 8.970 6.048 1.00 98.50 351 ILE A C 1
ATOM 2765 O O . ILE A 1 351 ? -8.875 9.688 7.032 1.00 98.50 351 ILE A O 1
ATOM 2769 N N . CYS A 1 352 ? -9.982 9.206 5.136 1.00 98.38 352 CYS A N 1
ATOM 2770 C CA . CYS A 1 352 ? -10.998 10.235 5.316 1.00 98.38 352 CYS A CA 1
ATOM 2771 C C . CYS A 1 352 ? -12.335 9.621 5.730 1.00 98.38 352 CYS A C 1
ATOM 2773 O O . CYS A 1 352 ? -12.732 8.559 5.250 1.00 98.38 352 CYS A O 1
ATOM 2775 N N . MET A 1 353 ? -13.025 10.296 6.644 1.00 98.69 353 MET A N 1
ATOM 2776 C CA . MET A 1 353 ? -14.357 9.940 7.105 1.00 98.69 353 MET A CA 1
ATOM 2777 C C . MET A 1 353 ? -15.233 11.188 7.109 1.00 98.69 353 MET A C 1
ATOM 2779 O O . MET A 1 353 ? -14.863 12.221 7.665 1.00 98.69 353 MET A O 1
ATOM 2783 N N . HIS A 1 354 ? -16.405 11.078 6.499 1.00 98.62 354 HIS A N 1
ATOM 2784 C CA . HIS A 1 354 ? -17.427 12.114 6.495 1.00 98.62 354 HIS A CA 1
ATOM 2785 C C . HIS A 1 354 ? -18.813 11.470 6.441 1.00 98.62 354 HIS A C 1
ATOM 2787 O O . HIS A 1 354 ? -18.940 10.261 6.236 1.00 98.62 354 HIS A O 1
ATOM 2793 N N . GLU A 1 355 ? -19.848 12.277 6.639 1.00 98.50 355 GLU A N 1
ATOM 2794 C CA . GLU A 1 355 ? -21.218 11.895 6.314 1.00 98.50 355 GLU A CA 1
ATOM 2795 C C . GLU A 1 355 ? -21.685 12.656 5.072 1.00 98.50 355 GLU A C 1
ATOM 2797 O O . GLU A 1 355 ? -21.177 13.732 4.751 1.00 98.50 355 GLU A O 1
ATOM 2802 N N . GLU A 1 356 ? -22.633 12.077 4.345 1.00 98.31 356 GLU A N 1
ATOM 2803 C CA . GLU A 1 356 ? -23.199 12.670 3.139 1.00 98.31 356 GLU A CA 1
ATOM 2804 C C . GLU A 1 356 ? -24.719 12.508 3.124 1.00 98.31 356 GLU A C 1
ATOM 2806 O O . GLU A 1 356 ? -25.265 11.522 3.627 1.00 98.31 356 GLU A O 1
ATOM 2811 N N . ASP A 1 357 ? -25.413 13.494 2.549 1.00 98.12 357 ASP A N 1
ATOM 2812 C CA . ASP A 1 357 ? -26.813 13.312 2.172 1.00 98.12 357 ASP A CA 1
ATOM 2813 C C . ASP A 1 357 ? -26.904 12.202 1.121 1.00 98.12 357 ASP A C 1
ATOM 2815 O O . ASP A 1 357 ? -26.164 12.203 0.137 1.00 98.12 357 ASP A O 1
ATOM 2819 N N . TYR A 1 358 ? -27.837 11.272 1.324 1.00 97.62 358 TYR A N 1
ATOM 2820 C CA . TYR A 1 358 ? -28.060 10.150 0.413 1.00 97.62 358 TYR A CA 1
ATOM 2821 C C . TYR A 1 358 ? -29.499 10.122 -0.112 1.00 97.62 358 TYR A C 1
ATOM 2823 O O . TYR A 1 358 ? -30.144 9.075 -0.215 1.00 97.62 358 TYR A O 1
ATOM 2831 N N . GLY A 1 359 ? -30.033 11.304 -0.429 1.00 97.44 359 GLY A N 1
ATOM 2832 C CA . GLY A 1 359 ? -31.365 11.458 -0.992 1.00 97.44 359 GLY A CA 1
ATOM 2833 C C . GLY A 1 359 ? -32.489 10.979 -0.066 1.00 97.44 359 GLY A C 1
ATOM 2834 O O . GLY A 1 359 ? -32.491 11.187 1.145 1.00 97.44 359 GLY A O 1
ATOM 2835 N N . ILE A 1 360 ? -33.525 10.379 -0.657 1.00 97.62 360 ILE A N 1
ATOM 2836 C CA . ILE A 1 360 ? -34.765 10.044 0.052 1.00 97.62 360 ILE A CA 1
ATOM 2837 C C . ILE A 1 360 ? -34.655 8.658 0.697 1.00 97.62 360 ILE A C 1
ATOM 2839 O O . ILE A 1 360 ? -34.683 7.651 -0.006 1.00 97.62 360 ILE A O 1
ATOM 2843 N N . LEU A 1 361 ? -34.661 8.598 2.033 1.00 97.62 361 LEU A N 1
ATOM 2844 C CA . LEU A 1 361 ? -34.740 7.332 2.776 1.00 97.62 361 LEU A CA 1
ATOM 2845 C C . LEU A 1 361 ? -36.099 6.629 2.601 1.00 97.62 361 LEU A C 1
ATOM 2847 O O . LEU A 1 361 ? -36.161 5.432 2.337 1.00 97.62 361 LEU A O 1
ATOM 2851 N N . TRP A 1 362 ? -37.203 7.364 2.758 1.00 97.19 362 TRP A N 1
ATOM 2852 C CA . TRP A 1 362 ? -38.553 6.866 2.494 1.00 97.19 362 TRP A CA 1
ATOM 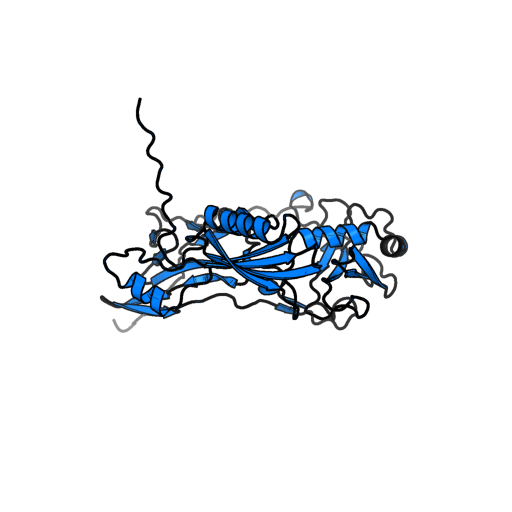2853 C C . TRP A 1 362 ? -39.475 8.014 2.069 1.00 97.19 362 TRP A C 1
ATOM 2855 O O . TRP A 1 362 ? -39.312 9.155 2.503 1.00 97.19 362 TRP A O 1
ATOM 2865 N N . LYS A 1 363 ? -40.455 7.717 1.210 1.00 96.75 363 LYS A N 1
ATOM 2866 C CA . LYS A 1 363 ? -41.505 8.657 0.802 1.00 96.75 363 LYS A CA 1
ATOM 2867 C C . LYS A 1 363 ? -42.787 7.895 0.511 1.00 96.75 363 LYS A C 1
ATOM 2869 O O . LYS A 1 363 ? -42.777 6.917 -0.229 1.00 96.75 363 LYS A O 1
ATOM 2874 N N . HIS A 1 364 ? -43.892 8.376 1.060 1.00 96.31 364 HIS A N 1
ATOM 2875 C CA . HIS A 1 364 ? -45.225 7.868 0.777 1.00 96.31 364 HIS A CA 1
ATOM 2876 C C . HIS A 1 364 ? -46.138 9.037 0.401 1.00 96.31 364 HIS A C 1
ATOM 2878 O O . HIS A 1 364 ? -46.047 10.107 0.999 1.00 96.31 364 HIS A O 1
ATOM 2884 N N . TYR A 1 365 ? -46.981 8.836 -0.609 1.00 95.31 365 TYR A N 1
ATOM 2885 C CA . TYR A 1 365 ? -48.046 9.760 -0.984 1.00 95.31 365 TYR A CA 1
ATOM 2886 C C . TYR A 1 365 ? -49.359 8.980 -0.974 1.00 95.31 365 TYR A C 1
ATOM 2888 O O . TYR A 1 365 ? -49.512 8.043 -1.759 1.00 95.31 365 TYR A O 1
ATOM 2896 N N . ASP A 1 366 ? -50.264 9.362 -0.077 1.00 94.25 366 ASP A N 1
ATOM 2897 C CA . ASP A 1 366 ? -51.633 8.857 -0.033 1.00 94.25 366 ASP A CA 1
ATOM 2898 C C . ASP A 1 366 ? -52.562 9.920 -0.628 1.00 94.25 366 ASP A C 1
ATOM 2900 O O . ASP A 1 366 ? -52.568 11.064 -0.181 1.00 94.25 366 ASP A O 1
ATOM 2904 N N . GLY A 1 367 ? -53.306 9.553 -1.671 1.00 89.50 367 GLY A N 1
ATOM 2905 C CA . GLY A 1 367 ? -54.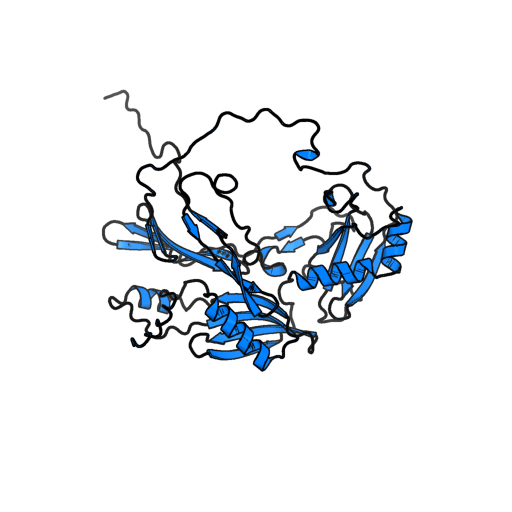281 10.430 -2.325 1.00 89.50 367 GLY A CA 1
ATOM 2906 C C . GLY A 1 367 ? -55.684 10.358 -1.714 1.00 89.50 367 GLY A C 1
ATOM 2907 O O . GLY A 1 367 ? -56.600 10.987 -2.246 1.00 89.50 367 GLY A O 1
ATOM 2908 N N . HIS A 1 368 ? -55.876 9.551 -0.665 1.00 82.75 368 HIS A N 1
ATOM 2909 C CA . HIS A 1 368 ? -57.151 9.370 0.032 1.00 82.75 368 HIS A CA 1
ATOM 2910 C C . HIS A 1 368 ? -57.225 10.064 1.403 1.00 82.75 368 HIS A C 1
ATOM 2912 O O . HIS A 1 368 ? -58.317 10.140 1.972 1.00 82.75 368 HIS A O 1
ATOM 2918 N N . THR A 1 369 ? -56.107 10.594 1.904 1.00 58.50 369 THR A N 1
ATOM 2919 C CA . THR A 1 369 ? -56.062 11.681 2.901 1.00 58.50 369 THR A CA 1
ATOM 2920 C C . THR A 1 369 ? -55.972 13.021 2.197 1.00 58.50 369 THR A C 1
ATOM 2922 O O . THR A 1 369 ? -56.659 13.966 2.643 1.00 58.50 369 THR A O 1
#

Secondary structure (DSSP, 8-state):
-------------STTSPPPHHHHHHHHHHHHHHH-TTEEEEEEEEEPPPHHHHHHHHH-TT--------EEEEEEEETTTTEEEEEEEETTTTEEEEEEE-SSS-PPP-HHHHHHHHHHHHH-HHHHHHHHTTT----SS-EEEEE--TT---TTSPTT--EEEEEEE--SSTTS-GGGSB-TTEEEEEETTTTEEEEEEE----PPPSS----SGGGSS-PPPPPPP-----TT--S-EEETTEEEETTEEEEEEEETTTEEEEEEEEEEETTEEEEEEEEEE----EEE----STTTTT-EEETTTTT-GGG----PPBTTTB-SS-EEEEEEEE-TTS-EEEEEEEEEE-----S-S-----S--

Radius of gyration: 25.47 Å; chains: 1; bounding box: 82×49×73 Å

Foldseek 3Di:
DDDPPDPDDDPPLALPAWDDQLLLLLVLVQVCVVQNQQKFWQWKGWPRADPVVRVVCVPDPVNPCPCPQTKMWTWTARLVVQFIWIWIARSVVSDTPDIDTDQPDHAADEPVLQVLVLVQLVPDPVNCVLCVLQVRNDCPQKDKGWADQVPDADPLADRRFDKTKIWIFDAPDNQWDRVQWTFPQWIFIATPSVSHRSDIGGPDHDHTRPDTDHPDCVPDPDDDDDDDDDAAEDPVAAQWDDDNQWIDHPQWTWGWDQGLQFGIKIAQTFGDDPPDTGTDDHIDTHPWDWDQFDDPDPVHNSDIHGCRRRHSVSVVAAQDDEPPRDYYRKDADKHWIQGRSSGTDIRHRRDIDHDDDPPDPDDDDDPVD

Organism: NCBI:txid408172

pLDDT: mean 92.63, std 12.42, range [29.45, 98.75]

InterPro domains:
  IPR000269 Copper amine oxidase [PTHR10638] (12-367)
  IPR015798 Copper amine oxidase, catalytic domain [PF01179] (241-367)
  IPR015802 Copper amine oxidase, N3-terminal [PF02728] (113-205)
  IPR016182 Copper amine oxidase, N-terminal [SSF54416] (14-101)
  IPR016182 Copper amine oxidase, N-terminal [SSF54416] (106-221)
  IPR036460 Copper amine oxidase, catalytic domain superfamily [G3DSA:2.70.98.20] (215-369)
  IPR036460 Copper amine oxidase, catalytic domain superfamily [SSF49998] (219-366)

Sequence (369 aa):
MAEQATERLIPSGHPLDPPAAHEIAAAGSLLKKRLGDEVIFASLALIEPPKRQVVEFESNAQKTPSQLVRMVCVQGYDTVKQQSFVATVDVIANVVTEIRYVFEGQAPLNFPDVVRVITICKTDEGWQSAMRARGVEDVTDVQIDPWPTGGYIHPNVPEGHRAMRAISFVREDKFDNGYARPVQGLIAHVDLTDEKIVFLEDHGVVDLPPEHGRYQPEHQPSLREAPKPISITQPEGTSFKVDGYAVEWQKWQFRISMHPIHGLVLHRVGYQDGDQLRPILYRASLSDMVVPYGDPNPMHHWKHVFDASEASMGTLPNSLTLGCDCLGEIHYFDVDIMTHQGEARHIENAICMHEEDYGILWKHYDGHT